Protein AF-A0A6I2G164-F1 (afdb_monomer)

pLDDT: mean 89.71, std 13.16, range [36.06, 98.62]

Sequence (196 aa):
MTATIAASGPLSPCTDKDPTKPDCTLQSTDSTELGFTVRHTGTGRNGTLTIEVTNPDGTAAQSITESKVEADAPRPKLLDTDADGRDELLIPLTVGPGGTEYAVYHATGTEFTRAGEFTTATITSTSDGYTVTAATVPGHTYTFWTYDSDKLIPLLTAEVTNTECAITKAPNLSRTGFTTLSAAQSHFCADPAITN

Mean predicted aligned error: 5.83 Å

Solvent-accessible surface area (backbone atoms only — not comparable to full-atom values): 10929 Å² total; per-residue (Å²): 138,84,82,78,76,77,80,76,70,88,64,50,70,66,60,86,84,52,92,83,59,69,57,20,28,52,67,48,88,32,91,70,43,36,35,32,45,39,42,71,44,72,54,60,74,55,7,34,40,37,35,42,31,21,41,75,88,66,46,82,67,48,80,47,77,45,76,62,19,23,59,83,27,62,67,62,49,75,44,49,39,37,62,80,64,45,48,22,44,38,37,38,25,40,73,53,89,52,23,38,30,27,43,35,21,38,56,57,83,94,42,72,37,80,21,44,72,55,65,23,61,46,80,46,44,37,98,88,33,30,25,36,34,29,46,65,74,90,61,53,36,36,37,36,29,39,69,61,86,58,31,61,41,68,30,34,29,34,42,40,57,101,86,49,66,46,68,80,44,53,90,32,43,73,78,72,7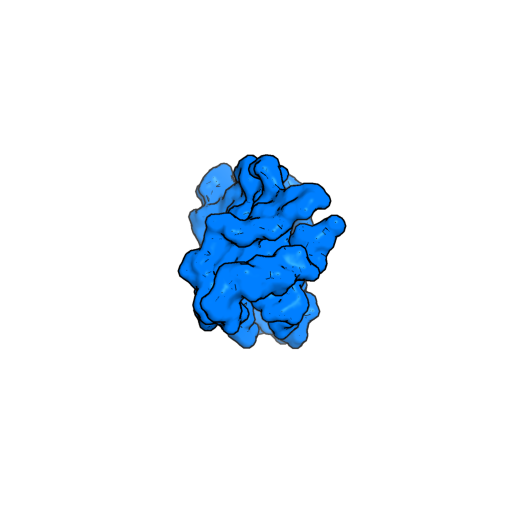4,39,94,44,71,67,60,39,38,63,49,64,61,66,34,72,83,75,51,130

Radius of gyration: 18.83 Å; Cα contacts (8 Å, |Δi|>4): 446; chains: 1; bounding box: 42×32×68 Å

Foldseek 3Di:
DDDDDPDDPAADAFDQPDQQRQWHKDFWPFPQRKIWTWHWDDAAQFIKIWIFIAGPVRHTDDIDIDGGAGSRFGQWDWDQQQPPRGTKIWHFRDQDQFATKTQIWDDDPSDTHRADIDGANDWDYFPNRWIWGATDDDWRKIWTWHGDPSHIGTQFIWTDDPVDIATPGGPNVVVVVDPDRVVVRVPVVVTPVRVD

Structure (mmCIF, N/CA/C/O backbone):
data_AF-A0A6I2G164-F1
#
_entry.id   AF-A0A6I2G164-F1
#
loop_
_atom_site.group_PDB
_atom_site.id
_atom_site.type_symbol
_atom_site.label_atom_id
_atom_site.label_alt_id
_atom_site.label_comp_id
_atom_site.label_asym_id
_atom_site.label_entity_id
_atom_site.label_seq_id
_atom_site.pdbx_PDB_ins_code
_atom_site.Cartn_x
_atom_site.Cartn_y
_atom_site.Cartn_z
_atom_site.occupancy
_atom_site.B_iso_or_equiv
_atom_site.auth_seq_id
_atom_site.auth_comp_id
_atom_site.auth_asym_id
_atom_site.auth_atom_id
_atom_site.pdbx_PDB_model_num
ATOM 1 N N . MET A 1 1 ? -19.691 0.601 44.415 1.00 40.41 1 MET A N 1
ATOM 2 C CA . MET A 1 1 ? -19.105 1.719 43.649 1.00 40.41 1 MET A CA 1
ATOM 3 C C . MET A 1 1 ? -19.110 1.300 42.195 1.00 40.41 1 MET A C 1
ATOM 5 O O . MET A 1 1 ? -18.326 0.442 41.822 1.00 40.41 1 MET A O 1
ATOM 9 N N . THR A 1 2 ? -20.067 1.799 41.422 1.00 36.06 2 THR A N 1
ATOM 10 C CA . THR A 1 2 ? -20.209 1.468 40.001 1.00 36.06 2 THR A CA 1
ATOM 11 C C . THR A 1 2 ? -19.503 2.575 39.233 1.00 36.06 2 THR A C 1
ATOM 13 O O . THR A 1 2 ? -19.933 3.724 39.296 1.00 36.06 2 THR A O 1
ATOM 16 N N . ALA A 1 3 ? -18.372 2.264 38.604 1.00 37.09 3 ALA A N 1
ATOM 17 C CA . ALA A 1 3 ? -17.699 3.210 37.729 1.00 37.09 3 ALA A CA 1
ATOM 18 C C . ALA A 1 3 ? -18.521 3.329 36.441 1.00 37.09 3 ALA A C 1
ATOM 20 O O . ALA A 1 3 ? -18.652 2.367 35.688 1.00 37.09 3 ALA A O 1
ATOM 21 N N . THR A 1 4 ? -19.109 4.500 36.217 1.00 38.81 4 THR A N 1
ATOM 22 C CA . THR A 1 4 ? -19.690 4.867 34.928 1.00 38.81 4 THR A CA 1
ATOM 23 C C . THR A 1 4 ? -18.541 4.994 33.934 1.00 38.81 4 THR A C 1
ATOM 25 O O . THR A 1 4 ? -17.736 5.918 34.037 1.00 38.81 4 THR A O 1
ATOM 28 N N . ILE A 1 5 ? -18.434 4.054 32.996 1.00 42.12 5 ILE A N 1
ATOM 29 C CA . ILE A 1 5 ? -17.555 4.207 31.837 1.00 42.12 5 ILE A CA 1
ATOM 30 C C . ILE A 1 5 ? -18.169 5.335 31.009 1.00 42.12 5 ILE A C 1
ATOM 32 O O . ILE A 1 5 ? -19.301 5.218 30.539 1.00 42.12 5 ILE A O 1
ATOM 36 N N . ALA A 1 6 ? -17.464 6.459 30.902 1.00 41.53 6 ALA A N 1
ATOM 37 C CA . ALA A 1 6 ? -17.857 7.522 29.994 1.00 41.53 6 ALA A CA 1
ATOM 38 C C . ALA A 1 6 ? -17.902 6.935 28.579 1.00 41.53 6 ALA A C 1
ATOM 40 O O . ALA A 1 6 ? -16.903 6.396 28.104 1.00 41.53 6 ALA A O 1
ATOM 41 N N . ALA A 1 7 ? -19.060 7.012 27.923 1.00 46.06 7 ALA A N 1
ATOM 42 C CA . ALA A 1 7 ? -19.150 6.742 26.498 1.00 46.06 7 ALA A CA 1
ATOM 43 C C . ALA A 1 7 ? -18.242 7.760 25.796 1.00 46.06 7 ALA A C 1
ATOM 45 O O . ALA A 1 7 ? -18.512 8.962 25.830 1.00 46.06 7 ALA A O 1
ATOM 46 N N . SER A 1 8 ? -17.125 7.293 25.238 1.00 55.09 8 SER A N 1
ATOM 47 C CA . SER A 1 8 ? -16.279 8.114 24.380 1.00 55.09 8 SER A CA 1
ATOM 48 C C . SER A 1 8 ? -17.144 8.621 23.231 1.00 55.09 8 SER A C 1
ATOM 50 O O . SER A 1 8 ? -17.820 7.822 22.580 1.00 55.09 8 SER A O 1
ATOM 52 N N . GLY A 1 9 ? -17.162 9.938 23.013 1.00 62.28 9 GLY A N 1
ATOM 53 C CA . GLY A 1 9 ? -17.843 10.533 21.864 1.00 62.28 9 GLY A CA 1
ATOM 54 C C . GLY A 1 9 ? -17.346 9.948 20.532 1.00 62.28 9 GLY A C 1
ATOM 55 O O . GLY A 1 9 ? -16.341 9.232 20.514 1.00 62.28 9 GLY A O 1
ATOM 56 N N . PRO A 1 10 ? -18.038 10.232 19.416 1.00 78.25 10 PRO A N 1
ATOM 57 C CA . PRO A 1 10 ? -17.636 9.719 18.111 1.00 78.25 10 PRO A CA 1
ATOM 58 C C . PRO A 1 10 ? -16.200 10.152 17.785 1.00 78.25 10 PRO A C 1
ATOM 60 O O . PRO A 1 10 ? -15.841 11.317 17.966 1.00 78.25 10 PRO A O 1
ATOM 63 N N . LEU A 1 11 ? -15.381 9.202 17.329 1.00 85.56 11 LEU A N 1
ATOM 64 C CA . LEU A 1 11 ? -14.008 9.462 16.901 1.00 85.56 11 LEU A CA 1
ATOM 65 C C . LEU A 1 11 ? -14.002 10.308 15.623 1.00 85.56 11 LEU A C 1
ATOM 67 O O . LEU A 1 11 ? -14.856 10.135 14.752 1.00 85.56 11 LEU A O 1
ATOM 71 N N . SER A 1 12 ? -13.023 11.200 15.488 1.00 89.38 12 SER A N 1
ATOM 72 C CA . SER A 1 12 ? -12.830 11.975 14.261 1.00 89.38 12 SER A CA 1
ATOM 73 C C . SER A 1 12 ? -12.248 11.110 13.134 1.00 89.38 12 SER A C 1
ATOM 75 O O . SER A 1 12 ? -11.593 10.101 13.409 1.00 89.38 12 SER A O 1
ATOM 77 N N . PRO A 1 13 ? -12.425 11.506 11.861 1.00 90.75 13 PRO A N 1
ATOM 78 C CA . PRO A 1 13 ? -11.726 10.865 10.755 1.00 90.75 13 PRO A CA 1
ATOM 79 C C . PRO A 1 13 ? -10.208 10.942 10.935 1.00 90.75 13 PRO A C 1
ATOM 81 O O . PRO A 1 13 ? -9.679 11.943 11.436 1.00 90.75 13 PRO A O 1
ATOM 84 N N . CYS A 1 14 ? -9.492 9.905 10.509 1.00 89.31 14 CYS A N 1
ATOM 85 C CA . CYS A 1 14 ? -8.038 9.938 10.488 1.00 89.31 14 CYS A CA 1
ATOM 86 C C . CYS A 1 14 ? -7.576 11.009 9.495 1.00 89.31 14 CYS A C 1
ATOM 88 O O . CYS A 1 14 ? -7.926 10.990 8.317 1.00 89.31 14 CYS A O 1
ATOM 90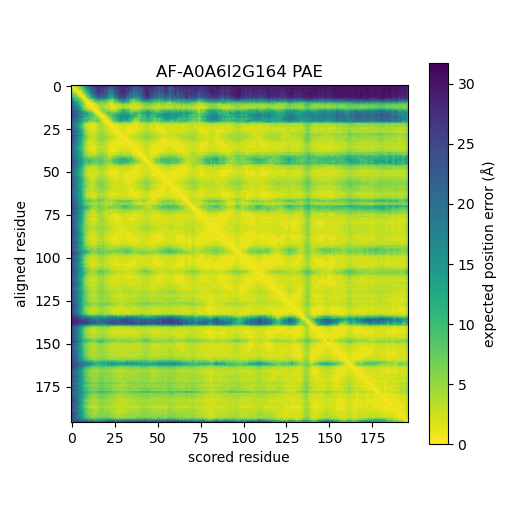 N N . THR A 1 15 ? -6.793 11.968 9.986 1.00 80.12 15 THR A N 1
ATOM 91 C CA . THR A 1 15 ? -6.169 13.000 9.157 1.00 80.12 15 THR A CA 1
ATOM 92 C C . THR A 1 15 ? -4.693 13.112 9.513 1.00 80.12 15 THR A C 1
ATOM 94 O O . THR A 1 15 ? -4.315 12.979 10.681 1.00 80.12 15 THR A O 1
ATOM 97 N N . ASP A 1 16 ? -3.858 13.400 8.516 1.00 71.00 16 ASP A N 1
ATOM 98 C CA . ASP A 1 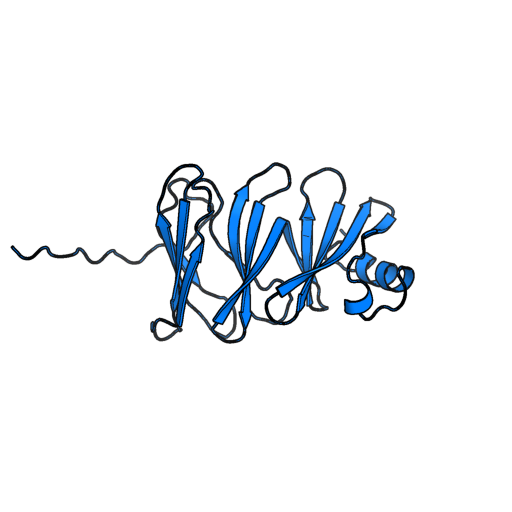16 ? -2.400 13.518 8.684 1.00 71.00 16 ASP A CA 1
ATOM 99 C C . ASP A 1 16 ? -1.967 14.770 9.465 1.00 71.00 16 ASP A C 1
ATOM 101 O O . ASP A 1 16 ? -0.793 14.949 9.775 1.00 71.00 16 ASP A O 1
ATOM 105 N N . LYS A 1 17 ? -2.908 15.668 9.777 1.00 62.31 17 LYS A N 1
ATOM 106 C CA . LYS A 1 17 ? -2.623 16.989 10.352 1.00 62.31 17 LYS A CA 1
ATOM 107 C C . LYS A 1 17 ? -2.552 17.009 11.878 1.00 62.31 17 LYS A C 1
ATOM 109 O O . LYS A 1 17 ? -2.193 18.046 12.429 1.00 62.31 17 LYS A O 1
ATOM 114 N N . ASP A 1 18 ? -2.900 15.915 12.556 1.00 65.25 18 ASP A N 1
ATOM 115 C CA . ASP A 1 18 ? -2.905 15.873 14.020 1.00 65.25 18 ASP A CA 1
ATOM 116 C C . ASP A 1 18 ? -1.623 15.225 14.579 1.00 65.25 18 ASP A C 1
ATOM 118 O O . ASP A 1 18 ? -1.476 13.999 14.512 1.00 65.25 18 ASP A O 1
ATOM 122 N N . PRO A 1 19 ? -0.704 16.012 15.175 1.00 63.78 19 PRO A N 1
ATOM 123 C CA . PRO A 1 19 ? 0.546 15.492 15.721 1.00 63.78 19 PRO A CA 1
ATOM 124 C C . PRO A 1 19 ? 0.343 14.641 16.982 1.00 63.78 19 PRO A C 1
ATOM 126 O O . PRO A 1 19 ? 1.239 13.884 17.346 1.00 63.78 19 PRO A O 1
ATOM 129 N N . THR A 1 20 ? -0.806 14.752 17.660 1.00 67.56 20 THR A N 1
ATOM 130 C CA . THR A 1 20 ? -1.106 13.992 18.888 1.00 67.56 20 THR A CA 1
ATOM 131 C C . THR A 1 20 ? -1.629 12.590 18.605 1.00 67.56 20 THR A C 1
ATOM 133 O O . THR A 1 20 ? -1.672 11.750 19.500 1.00 67.56 20 THR A O 1
ATOM 136 N N . LYS A 1 21 ? -1.988 12.339 17.344 1.00 73.25 21 LYS A N 1
ATOM 137 C CA . LYS A 1 21 ? -2.472 11.066 16.824 1.00 73.25 21 LYS A CA 1
ATOM 138 C C . LYS A 1 21 ? -3.559 10.398 17.677 1.00 73.25 21 LYS A C 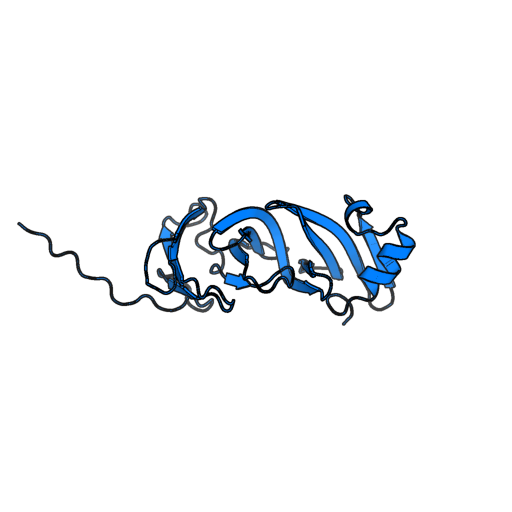1
ATOM 140 O O . LYS A 1 21 ? -3.415 9.227 18.027 1.00 73.25 21 LYS A O 1
ATOM 145 N N . PRO A 1 22 ? -4.678 11.089 17.966 1.00 82.19 22 PRO A N 1
ATOM 146 C CA . PRO A 1 22 ? -5.792 10.484 18.687 1.00 82.19 22 PRO A CA 1
ATOM 147 C C . PRO A 1 22 ? -6.342 9.265 17.946 1.00 82.19 22 PRO A C 1
ATOM 149 O O . PRO A 1 22 ? -6.173 9.137 16.732 1.00 82.19 22 PRO A O 1
ATOM 152 N N . ASP A 1 23 ? -7.051 8.396 18.649 1.00 91.19 23 ASP A N 1
ATOM 153 C CA . ASP A 1 23 ? -7.873 7.379 17.998 1.00 91.19 23 ASP A CA 1
ATOM 154 C C . ASP A 1 23 ? -8.791 8.031 16.954 1.00 91.19 23 ASP A C 1
ATOM 156 O O . ASP A 1 23 ? -9.274 9.153 17.133 1.00 91.19 23 ASP A O 1
ATOM 160 N N . CYS A 1 24 ? -8.974 7.356 15.827 1.00 93.62 24 CYS A N 1
ATOM 161 C CA . CYS A 1 24 ? -9.645 7.930 14.669 1.00 93.62 24 CYS A CA 1
ATOM 162 C C . CYS A 1 24 ? -10.384 6.862 13.867 1.00 93.62 24 CYS A C 1
ATOM 164 O O . CYS A 1 24 ? -10.277 5.670 14.157 1.00 93.62 24 CYS A O 1
ATOM 166 N N . THR A 1 25 ? -11.159 7.289 12.876 1.00 95.94 25 THR A N 1
ATOM 167 C CA . THR A 1 25 ? -11.895 6.388 11.984 1.00 95.94 25 THR A CA 1
ATOM 168 C C . THR A 1 25 ? -11.483 6.546 10.526 1.00 95.94 25 THR A C 1
ATOM 170 O O . THR A 1 25 ? -11.132 7.640 10.080 1.00 95.94 25 THR A O 1
ATOM 173 N N . LEU A 1 26 ? -11.537 5.444 9.783 1.00 96.75 26 LEU A N 1
ATOM 174 C CA . LEU A 1 26 ? -11.512 5.425 8.321 1.00 96.75 26 LEU A CA 1
ATOM 175 C C . LEU A 1 26 ? -12.812 4.798 7.824 1.00 96.75 26 LEU A C 1
ATOM 177 O O . LEU A 1 26 ? -13.446 4.014 8.532 1.00 96.75 26 LEU A O 1
ATOM 181 N N . GLN A 1 27 ? -13.183 5.142 6.601 1.00 97.00 27 GLN A N 1
ATOM 182 C CA . GLN A 1 27 ? -14.335 4.594 5.906 1.00 97.00 27 GLN A CA 1
ATOM 183 C C . GLN A 1 27 ? -13.859 4.198 4.515 1.00 97.00 27 GLN A C 1
ATOM 185 O O . GLN A 1 27 ? -13.266 5.034 3.830 1.00 97.00 27 GLN A O 1
ATOM 190 N N . SER A 1 28 ? -14.081 2.944 4.125 1.00 96.88 28 SER A N 1
ATOM 191 C CA . SER A 1 28 ? -13.779 2.517 2.763 1.00 96.88 28 SER A CA 1
ATOM 192 C C . SER A 1 28 ? -14.690 3.238 1.777 1.00 96.88 28 SER A C 1
ATOM 194 O O . SER A 1 28 ? -15.857 3.518 2.069 1.00 96.88 28 SER A O 1
ATOM 196 N N . THR A 1 29 ? -14.109 3.564 0.629 1.00 94.81 29 THR A N 1
ATOM 197 C CA . THR A 1 29 ? -14.783 4.169 -0.518 1.00 94.81 29 THR A CA 1
ATOM 198 C C . THR A 1 29 ? -15.250 3.132 -1.536 1.00 94.81 29 THR A C 1
ATOM 200 O O . THR A 1 29 ? -15.939 3.491 -2.493 1.00 94.81 29 THR A O 1
ATOM 203 N N . ASP A 1 30 ? -14.907 1.861 -1.318 1.00 95.88 30 ASP A N 1
ATOM 204 C CA . ASP A 1 30 ? -15.349 0.746 -2.138 1.00 95.88 30 ASP A CA 1
ATOM 205 C C . ASP A 1 30 ? -16.807 0.334 -1.848 1.00 95.88 30 ASP A C 1
ATOM 207 O O . ASP A 1 30 ? -17.483 0.842 -0.949 1.00 95.88 30 ASP A O 1
ATOM 211 N N . SER A 1 31 ? -17.304 -0.624 -2.632 1.00 95.06 31 SER A N 1
ATOM 212 C CA . SER A 1 31 ? -18.689 -1.113 -2.542 1.00 95.06 31 SER A CA 1
ATOM 213 C C . SER A 1 31 ? -19.050 -1.848 -1.242 1.00 95.06 31 SER A C 1
ATOM 215 O O . SER A 1 31 ? -20.229 -2.120 -1.012 1.00 95.06 31 SER A O 1
ATOM 217 N N . THR A 1 32 ? -18.071 -2.201 -0.406 1.00 96.19 32 THR A N 1
ATOM 218 C CA . THR A 1 32 ? -18.301 -2.871 0.879 1.00 96.19 32 THR A CA 1
ATOM 219 C C . THR A 1 32 ? -18.627 -1.897 2.002 1.00 96.19 32 THR A C 1
ATOM 221 O O . THR A 1 32 ? -19.194 -2.322 3.008 1.00 96.19 32 THR A O 1
ATOM 224 N N . GLU A 1 33 ? -18.291 -0.612 1.835 1.00 96.44 33 GLU A N 1
ATOM 225 C CA . GLU A 1 33 ? -18.544 0.453 2.810 1.00 96.44 33 GLU A CA 1
ATOM 226 C C . GLU A 1 33 ? -18.077 0.082 4.235 1.00 96.44 33 GLU A C 1
ATOM 228 O O . GLU A 1 33 ? -18.685 0.469 5.238 1.00 96.44 33 GLU A O 1
ATOM 233 N N . LEU A 1 34 ? -16.979 -0.671 4.355 1.00 98.00 34 LEU A N 1
ATOM 234 C CA . LEU A 1 34 ? -16.444 -1.069 5.656 1.00 98.00 34 LEU A CA 1
ATOM 235 C C . LEU A 1 34 ? -15.936 0.143 6.449 1.00 98.00 34 LEU A C 1
ATOM 237 O O . LEU A 1 34 ? -15.252 1.026 5.924 1.00 98.00 34 LEU A O 1
ATOM 241 N N . GLY A 1 35 ? -16.256 0.156 7.740 1.00 98.06 35 GLY A N 1
ATOM 242 C CA . GLY A 1 35 ? -15.750 1.129 8.705 1.00 98.06 35 GLY A CA 1
ATOM 243 C C . GLY A 1 35 ? -14.534 0.591 9.455 1.00 98.06 35 GLY A C 1
ATOM 244 O O . GLY A 1 35 ? -14.438 -0.605 9.720 1.00 98.06 35 GLY A O 1
ATOM 245 N N . PHE A 1 36 ? -13.611 1.472 9.833 1.00 98.31 36 PHE A N 1
ATOM 246 C CA . PHE A 1 36 ? -12.391 1.106 10.552 1.00 98.31 36 PHE A CA 1
ATOM 247 C C . PHE A 1 36 ? -12.209 2.025 11.750 1.00 98.31 36 PHE A C 1
ATOM 249 O O . PHE A 1 36 ? -12.095 3.240 11.602 1.00 98.31 36 PHE A O 1
ATOM 256 N N . THR A 1 37 ? -12.140 1.453 12.947 1.00 97.62 37 THR A N 1
ATOM 257 C CA . THR A 1 37 ? -11.789 2.174 14.173 1.00 97.62 37 THR A CA 1
ATOM 258 C C . THR A 1 37 ? -10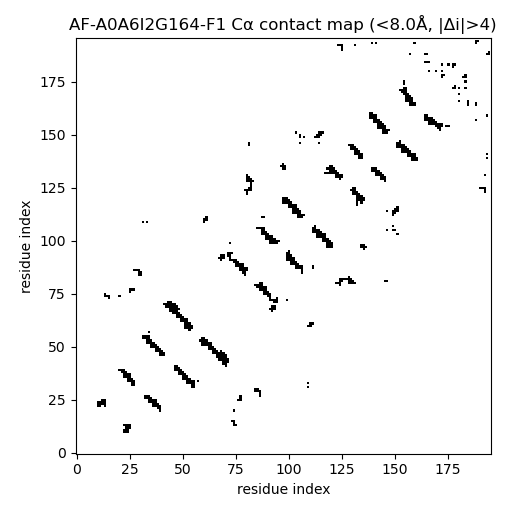.328 1.929 14.501 1.00 97.62 37 THR A C 1
ATOM 260 O O . THR A 1 37 ? -9.955 0.818 14.870 1.00 97.62 37 THR A O 1
ATOM 263 N N . VAL A 1 38 ? -9.512 2.974 14.399 1.00 95.94 38 VAL A N 1
ATOM 264 C CA . VAL A 1 38 ? -8.066 2.925 14.608 1.00 95.94 38 VAL A CA 1
ATOM 265 C C . VAL A 1 38 ? -7.734 3.380 16.024 1.00 95.94 38 VAL A C 1
ATOM 267 O O . VAL A 1 38 ? -8.025 4.517 16.403 1.00 95.94 38 VAL A O 1
ATOM 270 N N . ARG A 1 39 ? -7.075 2.508 16.787 1.00 93.62 39 ARG A N 1
ATOM 271 C CA . ARG A 1 39 ? -6.599 2.787 18.143 1.00 93.62 39 ARG A CA 1
ATOM 272 C C . ARG A 1 39 ? -5.089 2.698 18.237 1.00 93.62 39 ARG A C 1
ATOM 274 O O . ARG A 1 39 ? -4.494 1.743 17.740 1.00 93.62 39 ARG A O 1
ATOM 281 N N . HIS A 1 40 ? -4.485 3.675 18.903 1.00 89.50 40 HIS A N 1
ATOM 282 C CA . HIS A 1 40 ? -3.033 3.758 19.051 1.00 89.50 40 HIS A CA 1
ATOM 283 C C . HIS A 1 40 ? -2.637 3.549 20.509 1.00 89.50 40 HIS A C 1
ATOM 285 O O . HIS A 1 40 ? -3.231 4.107 21.429 1.00 89.50 40 HIS A O 1
ATOM 291 N N . THR A 1 41 ? -1.595 2.758 20.729 1.00 88.12 41 THR A N 1
ATOM 292 C CA . THR A 1 41 ? -0.990 2.557 22.047 1.00 88.12 41 THR A CA 1
ATOM 293 C C . THR A 1 41 ? 0.532 2.555 21.936 1.00 88.12 41 THR A C 1
ATOM 295 O O . THR A 1 41 ? 1.086 2.420 20.846 1.00 88.12 41 THR A O 1
ATOM 298 N N . GLY A 1 42 ? 1.224 2.703 23.067 1.00 85.06 42 GLY A N 1
ATOM 299 C CA . GLY A 1 42 ? 2.688 2.754 23.111 1.00 85.06 42 GLY A CA 1
ATOM 300 C C . GLY A 1 42 ? 3.262 4.151 22.855 1.00 85.06 42 GLY A C 1
ATOM 301 O O . GLY A 1 42 ? 2.533 5.136 22.753 1.00 85.06 42 GLY A O 1
ATOM 302 N N . THR A 1 43 ? 4.593 4.254 22.837 1.00 80.94 43 THR A N 1
ATOM 303 C CA . THR A 1 43 ? 5.322 5.526 22.690 1.00 80.94 43 THR A CA 1
ATOM 304 C C . THR A 1 43 ? 6.636 5.339 21.931 1.00 80.94 43 THR A C 1
ATOM 306 O O . THR A 1 43 ? 7.224 4.253 21.917 1.00 80.94 43 THR A O 1
ATOM 309 N N . GLY A 1 44 ? 7.126 6.418 21.310 1.00 80.12 44 GLY A N 1
ATOM 310 C CA . GLY A 1 44 ? 8.381 6.401 20.554 1.00 80.12 44 GLY A CA 1
ATOM 311 C C . GLY A 1 44 ? 8.353 5.344 19.450 1.00 80.12 44 GLY A C 1
ATOM 312 O O . GLY A 1 44 ? 7.389 5.263 18.708 1.00 80.12 44 GLY A O 1
ATOM 313 N N . ARG A 1 45 ? 9.373 4.489 19.367 1.00 80.88 45 ARG A N 1
ATOM 314 C CA . ARG A 1 45 ? 9.452 3.432 18.339 1.00 80.88 45 ARG A CA 1
ATOM 315 C C . ARG A 1 45 ? 8.703 2.138 18.680 1.00 80.88 45 ARG A C 1
ATOM 317 O O . ARG A 1 45 ? 8.771 1.179 17.926 1.00 80.88 45 ARG A O 1
ATOM 324 N N . ASN A 1 46 ? 8.027 2.091 19.828 1.00 83.56 46 ASN A N 1
ATOM 325 C CA . ASN A 1 46 ? 7.354 0.894 20.336 1.00 83.56 46 ASN A CA 1
ATOM 326 C C . ASN A 1 46 ? 5.839 1.122 20.405 1.00 83.56 46 ASN A C 1
ATOM 328 O O . ASN A 1 46 ? 5.236 0.995 21.473 1.00 83.56 46 ASN A O 1
ATOM 332 N N . GLY A 1 47 ? 5.239 1.544 19.293 1.00 88.44 47 GLY A N 1
ATOM 333 C CA . GLY A 1 47 ? 3.795 1.700 19.183 1.00 88.44 47 GLY A CA 1
ATOM 334 C C . GLY A 1 47 ? 3.110 0.414 18.727 1.00 88.44 47 GLY A C 1
ATOM 335 O O . GLY A 1 47 ? 3.696 -0.464 18.091 1.00 88.44 47 GLY A O 1
ATOM 336 N N . THR A 1 48 ? 1.839 0.293 19.085 1.00 91.25 48 THR A N 1
ATOM 337 C CA . THR A 1 48 ? 0.938 -0.743 18.586 1.00 91.25 48 THR A CA 1
ATOM 338 C C . THR A 1 48 ? -0.332 -0.081 18.098 1.00 91.25 48 THR A C 1
ATOM 340 O O . THR A 1 48 ? -0.904 0.775 18.780 1.00 91.25 48 THR A O 1
ATOM 343 N N . LEU A 1 49 ? -0.758 -0.495 16.916 1.00 93.69 49 LEU A N 1
ATOM 344 C CA . LEU A 1 49 ? -1.951 -0.010 16.264 1.00 93.69 49 LEU A CA 1
ATOM 345 C C . LEU A 1 49 ? -2.950 -1.165 16.168 1.00 93.69 49 LEU A C 1
ATOM 347 O O . LEU A 1 49 ? -2.631 -2.224 15.628 1.00 93.69 49 LEU A O 1
ATOM 351 N N . THR A 1 50 ? -4.147 -0.957 16.710 1.00 96.50 50 THR A N 1
ATOM 352 C CA . THR A 1 50 ? -5.261 -1.908 16.622 1.00 96.50 50 THR A CA 1
ATOM 353 C C . THR A 1 50 ? -6.361 -1.299 15.770 1.00 96.50 50 THR A C 1
ATOM 355 O O . THR A 1 50 ? -6.773 -0.165 16.015 1.00 96.50 50 THR A O 1
ATOM 358 N N . ILE A 1 51 ? -6.841 -2.045 14.780 1.00 97.94 51 ILE A N 1
ATOM 359 C CA . ILE A 1 51 ? -7.927 -1.635 13.894 1.00 97.94 51 ILE A CA 1
ATOM 360 C C . ILE A 1 51 ? -9.075 -2.618 14.047 1.00 97.94 51 ILE A C 1
ATOM 362 O O . ILE A 1 51 ? -8.920 -3.803 13.764 1.00 97.94 51 ILE A O 1
ATOM 366 N N . GLU A 1 52 ? -10.225 -2.109 14.467 1.00 98.31 52 GLU A N 1
ATOM 367 C CA . GLU A 1 52 ? -11.485 -2.847 14.409 1.00 98.31 52 GLU A CA 1
ATOM 368 C C . GLU A 1 52 ? -12.187 -2.507 13.095 1.00 98.31 52 GLU A C 1
ATOM 370 O O . GLU A 1 52 ? -12.505 -1.341 12.853 1.00 98.31 52 GLU A O 1
ATOM 375 N N . VAL A 1 53 ? -12.418 -3.516 12.264 1.00 98.31 53 VAL A N 1
ATOM 376 C CA . VAL A 1 53 ? -13.174 -3.431 11.013 1.00 98.31 53 VAL A CA 1
ATOM 377 C C . VAL A 1 53 ? -14.631 -3.761 11.307 1.00 98.31 53 VAL A C 1
ATOM 379 O O . VAL A 1 53 ? -14.927 -4.757 11.972 1.00 98.31 53 VAL A O 1
ATOM 382 N N . THR A 1 54 ? -15.549 -2.947 10.802 1.00 98.19 54 THR A N 1
ATOM 383 C CA . THR A 1 54 ? -16.993 -3.107 10.983 1.00 98.19 54 THR A CA 1
ATOM 384 C C . THR A 1 54 ? -17.722 -3.105 9.649 1.00 98.19 54 THR A C 1
ATOM 386 O O . THR A 1 54 ? -17.420 -2.292 8.777 1.00 98.19 54 THR A O 1
ATOM 389 N N . ASN A 1 55 ? -18.732 -3.962 9.528 1.00 96.94 55 ASN A N 1
ATOM 390 C CA . ASN A 1 55 ? -19.703 -3.921 8.440 1.00 96.94 55 ASN A CA 1
ATOM 391 C C . ASN A 1 55 ? -20.517 -2.610 8.469 1.00 96.94 55 ASN A C 1
ATOM 393 O O . ASN A 1 55 ? -20.599 -1.970 9.524 1.00 96.94 55 ASN A O 1
ATOM 397 N N . PRO A 1 56 ? -21.189 -2.234 7.363 1.00 95.25 56 PRO A N 1
ATOM 398 C CA . PRO A 1 56 ? -22.037 -1.035 7.312 1.00 95.25 56 PRO A CA 1
ATOM 399 C C . PRO A 1 56 ? -23.174 -1.022 8.346 1.00 95.25 56 PRO A C 1
ATOM 401 O O . PRO A 1 56 ? -23.645 0.037 8.755 1.00 95.25 56 PRO A O 1
ATOM 404 N N . ASP A 1 57 ? -23.608 -2.199 8.807 1.00 94.56 57 ASP A N 1
ATOM 405 C CA . ASP A 1 57 ? -24.606 -2.350 9.874 1.00 94.56 57 ASP A CA 1
ATOM 406 C C . ASP A 1 57 ? -24.034 -2.149 11.295 1.00 94.56 57 ASP A C 1
ATOM 408 O O . ASP A 1 57 ? -24.766 -2.237 12.284 1.00 94.56 57 ASP A O 1
ATOM 412 N N . GLY A 1 58 ? -22.732 -1.869 11.407 1.00 93.44 58 GLY A N 1
ATOM 413 C CA . GLY A 1 58 ? -22.003 -1.657 12.654 1.00 93.44 58 GLY A CA 1
ATOM 414 C C . GLY A 1 58 ? -21.530 -2.939 13.343 1.00 93.44 58 GLY A C 1
ATOM 415 O O . GLY A 1 58 ? -20.931 -2.860 14.418 1.00 93.44 58 GLY A O 1
ATOM 416 N N . THR A 1 59 ? -21.778 -4.119 12.771 1.00 95.94 59 THR A N 1
ATOM 417 C CA . THR A 1 59 ? -21.271 -5.379 13.328 1.00 95.94 59 THR A CA 1
ATOM 418 C C . THR A 1 59 ? -19.769 -5.516 13.096 1.00 95.94 59 THR A C 1
ATOM 420 O O . THR A 1 59 ? -19.245 -5.111 12.062 1.00 95.94 59 THR A O 1
ATOM 423 N N . ALA A 1 60 ? -19.054 -6.083 14.069 1.00 95.81 60 ALA A N 1
ATOM 424 C CA . ALA A 1 60 ? -17.624 -6.334 13.932 1.00 95.81 60 ALA A CA 1
ATOM 425 C C . ALA A 1 60 ? -17.366 -7.400 12.854 1.00 95.81 60 ALA A C 1
ATOM 427 O O . ALA A 1 60 ? -17.953 -8.481 12.901 1.00 95.81 60 ALA A O 1
ATOM 428 N N . ALA A 1 61 ? -16.474 -7.088 11.918 1.00 96.25 61 ALA A N 1
ATOM 429 C CA . ALA A 1 61 ? -16.026 -7.983 10.858 1.00 96.25 61 ALA A CA 1
ATOM 430 C C . ALA A 1 61 ? -14.661 -8.602 11.193 1.00 96.25 61 ALA A C 1
ATOM 432 O O . ALA A 1 61 ? -14.482 -9.811 11.074 1.00 96.25 61 ALA A O 1
ATOM 433 N N . GLN A 1 62 ? -13.705 -7.789 11.655 1.00 98.31 62 GLN A N 1
ATOM 434 C CA . GLN A 1 62 ? -12.330 -8.229 11.897 1.00 98.31 62 GLN A CA 1
ATOM 435 C C . GLN A 1 62 ? -11.622 -7.326 12.915 1.00 98.31 62 GLN A C 1
ATOM 437 O O . GLN A 1 62 ? -11.906 -6.137 12.987 1.00 98.31 62 GLN A O 1
ATOM 442 N N . SER A 1 63 ? -10.657 -7.872 13.659 1.00 97.94 63 SER A N 1
ATOM 443 C CA . SER A 1 63 ? -9.708 -7.092 14.465 1.00 97.94 63 SER A CA 1
ATOM 444 C C . SER A 1 63 ? -8.286 -7.352 13.967 1.00 97.94 63 SER A C 1
ATOM 446 O O . SER A 1 63 ? -7.873 -8.504 13.815 1.00 97.94 63 SER A O 1
ATOM 448 N N . ILE A 1 64 ? -7.544 -6.283 13.685 1.00 98.50 64 ILE A N 1
ATOM 449 C CA . ILE A 1 64 ? -6.176 -6.306 13.156 1.00 98.50 64 ILE A CA 1
ATOM 450 C C . ILE A 1 64 ? -5.266 -5.625 14.170 1.00 98.50 64 ILE A C 1
ATOM 452 O O . ILE A 1 64 ? -5.596 -4.566 14.694 1.00 98.50 64 ILE A O 1
ATOM 456 N N . THR A 1 65 ? -4.105 -6.213 14.454 1.00 97.44 65 THR A N 1
ATOM 457 C CA . THR A 1 65 ? -3.098 -5.608 15.335 1.00 97.44 65 THR A CA 1
ATOM 458 C C . THR A 1 65 ? -1.732 -5.620 14.665 1.00 97.44 65 THR A C 1
ATOM 460 O O . THR A 1 65 ? -1.251 -6.677 14.265 1.00 97.44 65 THR A O 1
ATOM 463 N N . GLU A 1 66 ? -1.092 -4.454 14.597 1.00 96.31 66 GLU A N 1
ATOM 464 C CA . GLU A 1 66 ? 0.277 -4.278 14.111 1.00 96.31 66 GLU A CA 1
ATOM 465 C C . GLU A 1 66 ? 1.139 -3.676 15.229 1.00 96.31 66 GLU A C 1
ATOM 467 O O . GLU A 1 66 ? 0.851 -2.598 15.752 1.00 96.31 66 GLU A O 1
ATOM 472 N N . SER A 1 67 ? 2.185 -4.396 15.638 1.00 90.50 67 SER A N 1
ATOM 473 C CA . SER A 1 67 ? 2.946 -4.113 16.867 1.00 90.50 67 SER A CA 1
ATOM 474 C C . SER A 1 67 ? 4.314 -3.469 16.616 1.00 90.50 67 SER A C 1
ATOM 476 O O . SER A 1 67 ? 5.176 -3.484 17.493 1.00 90.50 67 SER A O 1
ATOM 478 N N . LYS A 1 68 ? 4.547 -2.967 15.399 1.00 87.19 68 LYS A N 1
ATOM 479 C CA . LYS A 1 68 ? 5.800 -2.324 14.966 1.00 87.19 68 LYS A CA 1
ATOM 480 C C . LYS A 1 68 ? 5.543 -0.968 14.314 1.00 87.19 68 LYS A C 1
ATOM 482 O O . LYS A 1 68 ? 6.168 -0.618 13.320 1.00 87.19 68 LYS A O 1
ATOM 487 N N . VAL A 1 69 ? 4.588 -0.231 14.865 1.00 90.38 69 VAL A N 1
ATOM 488 C CA . VAL A 1 69 ? 4.231 1.099 14.376 1.00 90.38 69 VAL A CA 1
ATOM 489 C C . VAL A 1 69 ? 4.974 2.119 15.220 1.00 90.38 69 VAL A C 1
ATOM 491 O O . VAL A 1 69 ? 4.778 2.185 16.432 1.00 90.38 69 VAL A O 1
ATOM 494 N N . GLU A 1 70 ? 5.849 2.914 14.615 1.00 88.00 70 GLU A N 1
ATOM 495 C CA . GLU A 1 70 ? 6.446 4.039 15.321 1.00 88.00 70 GLU A CA 1
ATOM 496 C C . GLU A 1 70 ? 5.358 5.066 15.653 1.00 88.00 70 GLU A C 1
ATOM 498 O O . GLU A 1 70 ? 4.485 5.384 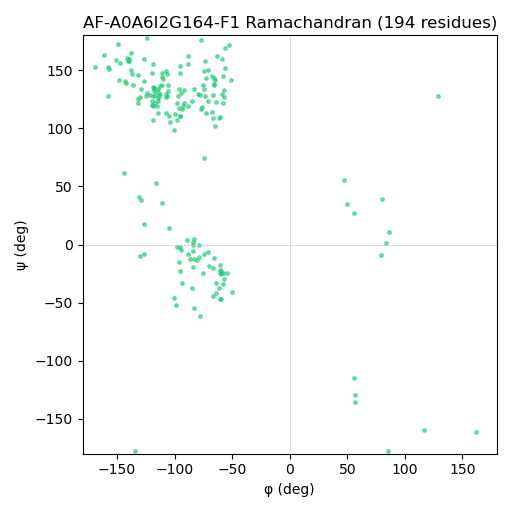14.845 1.00 88.00 70 GLU A O 1
ATOM 503 N N . ALA A 1 71 ? 5.399 5.614 16.863 1.00 75.31 71 ALA A N 1
ATOM 504 C CA . ALA A 1 71 ? 4.426 6.589 17.335 1.00 75.31 71 ALA A CA 1
ATOM 505 C C . ALA A 1 71 ? 4.418 7.859 16.471 1.00 75.31 71 ALA A C 1
ATOM 507 O O . ALA A 1 71 ? 3.419 8.574 16.451 1.00 75.31 71 ALA A O 1
ATOM 508 N N . ASP A 1 72 ? 5.492 8.151 15.732 1.00 76.25 72 ASP A N 1
ATOM 509 C CA . ASP A 1 72 ? 5.609 9.240 14.763 1.00 76.25 72 ASP A CA 1
ATOM 510 C C . ASP A 1 72 ? 5.314 8.833 13.298 1.00 76.25 72 ASP A C 1
ATOM 512 O O . ASP A 1 72 ? 5.102 9.732 12.483 1.00 76.25 72 ASP A O 1
ATOM 516 N N . ALA A 1 73 ? 5.025 7.560 12.994 1.00 83.06 73 ALA A N 1
ATOM 517 C CA . ALA A 1 73 ? 4.565 7.115 11.668 1.00 83.06 73 ALA A CA 1
ATOM 518 C C . ALA A 1 73 ? 3.179 7.688 11.263 1.00 83.06 73 ALA A C 1
ATOM 520 O O . ALA A 1 73 ? 2.306 7.808 12.125 1.00 83.06 73 ALA A O 1
ATOM 521 N N . PRO A 1 74 ? 2.933 8.065 9.992 1.00 87.62 74 PRO A N 1
ATOM 522 C CA . PRO A 1 74 ? 1.657 8.618 9.526 1.00 87.62 74 PRO A CA 1
ATOM 523 C C . PRO A 1 74 ? 0.432 7.764 9.879 1.00 87.62 74 PRO A C 1
ATOM 525 O O . PRO A 1 74 ? 0.540 6.637 10.362 1.00 87.62 74 PRO A O 1
ATOM 528 N N . ARG A 1 75 ? -0.768 8.292 9.631 1.00 90.00 75 ARG A N 1
ATOM 529 C CA . ARG A 1 75 ? -1.992 7.521 9.876 1.00 90.00 75 ARG A CA 1
ATOM 530 C C . ARG A 1 75 ? -2.149 6.395 8.847 1.00 90.00 75 ARG A C 1
ATOM 532 O O . ARG A 1 75 ? -1.726 6.570 7.701 1.00 90.00 75 ARG A O 1
ATOM 539 N N . PRO A 1 76 ? -2.794 5.272 9.218 1.00 94.81 76 PRO A N 1
ATOM 540 C CA . PRO A 1 76 ? -3.257 4.309 8.233 1.00 94.81 76 PRO A CA 1
ATOM 541 C C . PRO A 1 76 ? -4.178 4.964 7.209 1.00 94.81 76 PRO A C 1
ATOM 543 O O . PRO A 1 76 ? -4.866 5.942 7.514 1.00 94.81 76 PRO A O 1
ATOM 546 N N . LYS A 1 77 ? -4.198 4.401 6.006 1.00 95.75 77 LYS A N 1
ATOM 547 C CA . LYS A 1 77 ? -5.053 4.854 4.910 1.00 95.75 77 LYS A CA 1
ATOM 548 C C . LYS A 1 77 ? -5.623 3.668 4.145 1.00 95.75 77 LYS A C 1
ATOM 550 O O . LYS A 1 77 ? -5.054 2.578 4.181 1.00 95.75 77 LYS A O 1
ATOM 555 N N . LEU A 1 78 ? -6.731 3.934 3.470 1.00 97.56 78 LEU A N 1
ATOM 556 C CA . LEU A 1 78 ? -7.400 3.025 2.552 1.00 97.56 78 LEU A CA 1
ATOM 557 C C . LEU A 1 78 ? -7.124 3.501 1.129 1.00 97.56 78 LEU A C 1
ATOM 559 O O . LEU A 1 78 ? -7.185 4.709 0.874 1.00 97.56 78 LEU A O 1
ATOM 563 N N . LEU A 1 79 ? -6.729 2.584 0.255 1.00 97.00 79 LEU A N 1
ATOM 564 C CA . LEU A 1 79 ? -6.424 2.882 -1.139 1.00 97.00 79 LEU A CA 1
ATOM 565 C C . LEU A 1 79 ? -6.549 1.611 -1.971 1.00 97.00 79 LEU A C 1
ATOM 567 O O . LEU A 1 79 ? -5.874 0.642 -1.654 1.00 97.00 79 LEU A O 1
ATOM 571 N N . ASP A 1 80 ? -7.315 1.661 -3.054 1.00 97.25 80 ASP A N 1
ATOM 572 C CA . ASP A 1 80 ? -7.264 0.664 -4.127 1.00 97.25 80 ASP A CA 1
ATOM 573 C C . ASP A 1 80 ? -5.896 0.716 -4.834 1.00 97.25 80 ASP A C 1
ATOM 575 O O . ASP A 1 80 ? -5.578 1.650 -5.584 1.00 97.25 80 ASP A O 1
ATOM 579 N N . THR A 1 81 ? -5.031 -0.243 -4.500 1.00 97.44 81 THR A N 1
ATOM 580 C CA . THR A 1 81 ? -3.637 -0.287 -4.949 1.00 97.44 81 THR A CA 1
ATOM 581 C C . THR A 1 81 ? -3.417 -1.156 -6.175 1.00 97.44 81 THR A C 1
ATOM 583 O O . THR A 1 81 ? -2.363 -1.018 -6.799 1.00 97.44 81 THR A O 1
ATOM 586 N N . ASP A 1 82 ? -4.356 -2.016 -6.549 1.00 96.38 82 ASP A N 1
ATOM 587 C CA . ASP A 1 82 ? -4.270 -2.892 -7.721 1.00 96.38 82 ASP A CA 1
ATOM 588 C C . ASP A 1 82 ? -5.476 -2.766 -8.665 1.00 96.38 82 ASP A C 1
ATOM 590 O O . ASP A 1 82 ? -5.662 -3.595 -9.551 1.00 96.38 82 ASP A O 1
ATOM 594 N N . ALA A 1 83 ? -6.234 -1.677 -8.542 1.00 96.25 83 ALA A N 1
ATOM 595 C CA . ALA A 1 83 ? -7.352 -1.313 -9.405 1.00 96.25 83 ALA A CA 1
ATOM 596 C C . ALA A 1 83 ? -8.448 -2.391 -9.510 1.00 96.25 83 ALA A C 1
ATOM 598 O O . ALA A 1 83 ? -9.157 -2.449 -10.524 1.00 96.25 83 ALA A O 1
ATOM 599 N N . ASP A 1 84 ? -8.608 -3.238 -8.490 1.00 95.62 84 ASP A N 1
ATOM 600 C CA . ASP A 1 84 ? -9.657 -4.260 -8.448 1.00 95.62 84 ASP A CA 1
ATOM 601 C C . ASP A 1 84 ? -11.010 -3.707 -7.937 1.00 95.62 84 ASP A C 1
ATOM 603 O O . ASP A 1 84 ? -12.044 -4.387 -7.999 1.00 95.62 84 ASP A O 1
ATOM 607 N N . GLY A 1 85 ? -11.026 -2.441 -7.503 1.00 96.31 85 GLY A N 1
ATOM 608 C CA . GLY A 1 85 ? -12.186 -1.748 -6.957 1.00 96.31 85 GLY A CA 1
ATOM 609 C C . GLY A 1 85 ? -12.394 -1.958 -5.459 1.00 96.31 85 GLY A C 1
ATOM 610 O O . GLY A 1 85 ? -13.466 -1.597 -4.960 1.00 96.31 85 GLY A O 1
ATOM 611 N N . ARG A 1 86 ? -11.428 -2.548 -4.750 1.00 97.38 86 ARG A N 1
ATOM 612 C CA . ARG A 1 86 ? -11.386 -2.709 -3.295 1.00 97.38 86 ARG A CA 1
ATOM 613 C C . ARG A 1 86 ? -10.291 -1.844 -2.709 1.00 97.38 86 ARG A C 1
ATOM 615 O O . ARG A 1 86 ? -9.244 -1.657 -3.303 1.00 97.38 86 ARG A O 1
ATOM 622 N N . ASP A 1 87 ? -10.542 -1.296 -1.526 1.00 98.06 87 ASP A N 1
ATOM 623 C CA . ASP A 1 87 ? -9.501 -0.538 -0.842 1.00 98.06 87 ASP A CA 1
ATOM 624 C C . ASP A 1 87 ? -8.596 -1.470 -0.028 1.00 98.06 87 ASP A C 1
ATOM 626 O O . ASP A 1 87 ? -9.062 -2.109 0.920 1.00 98.06 87 ASP A O 1
ATOM 630 N N . GLU A 1 88 ? -7.286 -1.443 -0.276 1.00 98.31 88 GLU A N 1
ATOM 631 C CA . GLU A 1 88 ? -6.306 -2.034 0.634 1.00 98.31 88 GLU A CA 1
ATOM 632 C C . GLU A 1 88 ? -6.111 -1.174 1.874 1.00 98.31 88 GLU A C 1
ATOM 634 O O . GLU A 1 88 ? -6.140 0.060 1.841 1.00 98.31 88 GLU A O 1
ATOM 639 N N . LEU A 1 89 ? -5.789 -1.840 2.983 1.00 98.50 89 LEU A N 1
ATOM 640 C CA . LEU A 1 89 ? -5.385 -1.173 4.209 1.00 98.50 89 LEU A CA 1
ATOM 641 C C . LEU A 1 89 ? -3.859 -1.052 4.274 1.00 98.50 89 LEU A C 1
ATOM 643 O O . LEU A 1 89 ? -3.123 -2.037 4.375 1.00 98.50 89 LEU A O 1
ATOM 647 N N . LEU A 1 90 ? -3.387 0.191 4.282 1.00 98.31 90 LEU A N 1
ATOM 648 C CA . LEU A 1 90 ? -1.975 0.541 4.361 1.00 98.31 90 LEU A CA 1
ATOM 649 C C . LEU A 1 90 ? -1.670 1.108 5.747 1.00 98.31 90 LEU A C 1
ATOM 651 O O . LEU A 1 90 ? -2.126 2.202 6.085 1.00 98.31 90 LEU A O 1
ATOM 655 N N . ILE A 1 91 ? -0.874 0.388 6.541 1.00 97.19 91 ILE A N 1
ATOM 656 C CA . ILE A 1 91 ? -0.459 0.796 7.891 1.00 97.19 91 ILE A CA 1
ATOM 657 C C . ILE A 1 91 ? 0.999 1.273 7.847 1.00 97.19 91 ILE A C 1
ATOM 659 O O . ILE A 1 91 ? 1.894 0.447 7.666 1.00 97.19 91 ILE A O 1
ATOM 663 N N . PRO A 1 92 ? 1.275 2.578 8.025 1.00 94.94 92 PRO A N 1
ATOM 664 C CA . PRO A 1 92 ? 2.633 3.090 8.182 1.00 94.94 92 PRO A CA 1
ATOM 665 C C . PRO A 1 92 ? 3.339 2.450 9.376 1.00 94.94 92 PRO A C 1
ATOM 667 O O . PRO A 1 92 ? 2.804 2.449 10.483 1.00 94.94 92 PRO A O 1
ATOM 670 N N . LEU A 1 93 ? 4.548 1.942 9.164 1.00 94.69 93 LEU A N 1
ATOM 671 C CA . LEU A 1 93 ? 5.390 1.361 10.209 1.00 94.69 93 LEU A CA 1
ATOM 672 C C . LEU A 1 93 ? 6.435 2.368 10.689 1.00 94.69 93 LEU A C 1
ATOM 674 O O . LEU A 1 93 ? 6.528 2.643 11.880 1.00 94.69 93 LEU A O 1
ATOM 678 N N . THR A 1 94 ? 7.184 2.957 9.758 1.00 92.12 94 THR A N 1
ATOM 679 C CA . THR A 1 94 ? 8.234 3.952 10.026 1.00 92.12 94 THR A CA 1
ATOM 680 C C . THR A 1 94 ? 8.371 4.908 8.843 1.00 92.12 94 THR A C 1
ATOM 682 O O . THR A 1 94 ? 7.977 4.593 7.716 1.00 92.12 94 THR A O 1
ATOM 685 N N . VAL A 1 95 ? 8.939 6.089 9.089 1.00 89.19 95 VAL A N 1
ATOM 686 C CA . VAL A 1 95 ? 9.283 7.063 8.048 1.00 89.19 95 VAL A CA 1
ATOM 687 C C . VAL A 1 95 ? 10.791 7.230 7.991 1.00 89.19 95 VAL A C 1
ATOM 689 O O . VAL A 1 95 ? 11.437 7.566 8.981 1.00 89.19 95 VAL A O 1
ATOM 692 N N . GLY A 1 96 ? 11.354 7.054 6.799 1.00 87.25 96 GLY A N 1
ATOM 693 C CA . GLY A 1 96 ? 12.777 7.225 6.547 1.00 87.25 96 GLY A CA 1
ATOM 694 C C . GLY A 1 96 ? 13.072 8.032 5.281 1.00 87.25 96 GLY A C 1
ATOM 695 O O . GLY A 1 96 ? 12.164 8.479 4.579 1.00 87.25 96 GLY A O 1
ATOM 696 N N . PRO A 1 97 ? 14.362 8.200 4.936 1.00 82.19 97 PRO A N 1
ATOM 697 C CA . PRO A 1 97 ? 14.778 8.955 3.750 1.00 82.19 97 PRO A CA 1
ATOM 698 C C . PRO A 1 97 ? 14.191 8.427 2.428 1.00 82.19 97 PRO A C 1
ATOM 700 O O . PRO A 1 97 ? 13.978 9.199 1.497 1.00 82.19 97 PRO A O 1
ATOM 703 N N . GLY A 1 98 ? 13.917 7.119 2.349 1.00 79.75 98 GLY A N 1
ATOM 704 C CA . GLY A 1 98 ? 13.334 6.458 1.174 1.00 79.75 98 GLY A CA 1
ATOM 705 C C . GLY A 1 98 ? 11.807 6.529 1.082 1.00 79.75 98 GLY A C 1
ATOM 706 O O . GLY A 1 98 ? 11.245 5.996 0.128 1.00 79.75 98 GLY A O 1
ATOM 707 N N . GLY A 1 99 ? 11.147 7.167 2.053 1.00 89.50 99 GLY A N 1
ATOM 708 C CA . GLY A 1 99 ? 9.694 7.242 2.154 1.00 89.50 99 GLY A CA 1
ATOM 709 C C . GLY A 1 99 ? 9.160 6.561 3.412 1.00 89.50 99 GLY A C 1
ATOM 710 O O . GLY A 1 99 ? 9.880 6.366 4.392 1.00 89.50 99 GLY A O 1
ATOM 711 N N . THR A 1 100 ? 7.877 6.222 3.379 1.00 92.94 100 THR A N 1
ATOM 712 C CA . THR A 1 100 ? 7.199 5.511 4.467 1.00 92.94 100 THR A CA 1
ATOM 713 C C . THR A 1 100 ? 7.229 4.016 4.176 1.00 92.94 100 THR A C 1
ATOM 715 O O . THR A 1 100 ? 6.901 3.598 3.065 1.00 92.94 100 THR A O 1
ATOM 718 N N . GLU A 1 101 ? 7.646 3.220 5.157 1.00 95.69 101 GLU A N 1
ATOM 719 C CA . GLU A 1 101 ? 7.460 1.769 5.137 1.00 95.69 101 GLU A CA 1
ATOM 720 C C . GLU A 1 101 ? 6.024 1.459 5.555 1.00 95.69 101 GLU A C 1
ATOM 722 O O . GLU A 1 101 ? 5.549 1.972 6.570 1.00 95.69 101 GLU A O 1
ATOM 727 N N . TYR A 1 102 ? 5.328 0.642 4.774 1.00 97.62 102 TYR A N 1
ATOM 728 C CA . TYR A 1 102 ? 3.949 0.245 5.028 1.00 97.62 102 TYR A CA 1
ATOM 729 C C . TYR A 1 102 ? 3.867 -1.261 5.238 1.00 97.62 102 TYR A C 1
ATOM 731 O O . TYR A 1 102 ? 4.392 -2.014 4.422 1.00 97.62 102 TYR A O 1
ATOM 739 N N . ALA A 1 103 ? 3.130 -1.696 6.259 1.00 98.31 103 ALA A N 1
ATOM 740 C CA . ALA A 1 103 ? 2.486 -3.000 6.229 1.00 98.31 103 ALA A CA 1
ATOM 741 C C . ALA A 1 103 ? 1.236 -2.899 5.352 1.00 98.31 103 ALA A C 1
ATOM 743 O O . ALA A 1 103 ? 0.399 -2.012 5.541 1.00 98.31 103 ALA A O 1
ATOM 744 N N . VAL A 1 104 ? 1.123 -3.817 4.400 1.00 98.56 104 VAL A N 1
ATOM 745 C CA . VAL A 1 104 ? 0.035 -3.867 3.424 1.00 98.56 104 VAL A CA 1
ATOM 746 C C . VAL A 1 104 ? -0.895 -5.012 3.786 1.00 98.56 104 VAL A C 1
ATOM 748 O O . VAL A 1 104 ? -0.445 -6.147 3.973 1.00 98.56 104 VAL A O 1
ATOM 751 N N . TYR A 1 105 ? -2.184 -4.716 3.881 1.00 98.62 105 TYR A N 1
ATOM 752 C CA . TYR A 1 105 ? -3.241 -5.695 4.078 1.00 98.62 105 TYR A CA 1
ATOM 753 C C . TYR A 1 105 ? -4.124 -5.721 2.831 1.00 98.62 105 TYR A C 1
ATOM 755 O O . TYR A 1 105 ? -4.794 -4.735 2.537 1.00 98.62 105 TYR A O 1
ATOM 763 N N . HIS A 1 106 ? -4.090 -6.851 2.125 1.00 98.44 106 HIS A N 1
ATOM 764 C CA . HIS A 1 106 ? -4.868 -7.103 0.915 1.00 98.44 106 HIS A CA 1
ATOM 765 C C . HIS A 1 106 ? -6.331 -7.380 1.264 1.00 98.44 106 HIS A C 1
ATOM 767 O O . HIS A 1 106 ? -6.589 -8.100 2.238 1.00 98.44 106 HIS A O 1
ATOM 773 N N . ALA A 1 107 ? -7.258 -6.806 0.499 1.00 97.50 107 ALA A N 1
ATOM 774 C CA . ALA A 1 107 ? -8.689 -6.923 0.734 1.00 97.50 107 ALA A CA 1
ATOM 775 C C . ALA A 1 107 ? -9.305 -8.054 -0.108 1.00 97.50 107 ALA A C 1
ATOM 777 O O . ALA A 1 107 ? -9.494 -7.926 -1.310 1.00 97.50 107 ALA A O 1
ATOM 778 N N . THR A 1 108 ? -9.733 -9.142 0.535 1.00 93.50 108 THR A N 1
ATOM 779 C CA . THR A 1 108 ? -10.407 -10.267 -0.135 1.00 93.50 108 THR A CA 1
ATOM 780 C C . THR A 1 108 ? -11.811 -10.432 0.441 1.00 93.50 108 THR A C 1
ATOM 782 O O . THR A 1 108 ? -11.996 -10.871 1.576 1.00 93.50 108 THR A O 1
ATOM 785 N N . GLY A 1 109 ? -12.843 -10.052 -0.322 1.00 90.06 109 GLY A N 1
ATOM 786 C CA . GLY A 1 109 ? -14.197 -9.926 0.238 1.00 90.06 109 GLY A CA 1
ATOM 787 C C . GLY A 1 109 ? -14.195 -8.954 1.427 1.00 90.06 109 GLY A C 1
ATOM 788 O O . GLY A 1 109 ? -13.562 -7.911 1.366 1.00 90.06 109 GLY A O 1
ATOM 789 N N . THR A 1 110 ? -14.842 -9.267 2.543 1.00 92.38 110 THR A N 1
ATOM 790 C CA . THR A 1 110 ? -14.834 -8.366 3.716 1.00 92.38 110 THR A CA 1
ATOM 791 C C . THR A 1 110 ? -13.601 -8.509 4.617 1.00 92.38 110 THR A C 1
ATOM 793 O O . THR A 1 110 ? -13.565 -7.904 5.686 1.00 92.38 110 THR A O 1
ATOM 796 N N . GLU A 1 111 ? -12.622 -9.333 4.238 1.00 95.81 111 GLU A N 1
ATOM 797 C CA . GLU A 1 111 ? -11.462 -9.659 5.070 1.00 95.81 111 GLU A CA 1
ATOM 798 C C . GLU A 1 111 ? -10.185 -8.979 4.572 1.00 95.81 111 GLU A C 1
ATOM 800 O O . GLU A 1 111 ? -9.967 -8.821 3.373 1.00 95.81 111 GLU A O 1
ATOM 805 N N . PHE A 1 112 ? -9.313 -8.630 5.517 1.00 98.31 112 PHE A N 1
ATOM 806 C CA . PHE A 1 112 ? -8.012 -8.021 5.271 1.00 98.31 112 PHE A CA 1
ATOM 807 C C . PHE A 1 112 ? -6.889 -8.951 5.726 1.00 98.31 112 PHE A C 1
ATOM 809 O O . PHE A 1 112 ? -6.759 -9.252 6.917 1.00 98.31 112 PHE A O 1
ATOM 816 N N . THR A 1 113 ? -6.022 -9.360 4.803 1.00 98.38 113 THR A N 1
ATOM 817 C CA . THR A 1 113 ? -4.908 -10.273 5.096 1.00 98.38 113 THR A CA 1
ATOM 818 C C . THR A 1 113 ? -3.567 -9.582 4.902 1.00 98.38 113 THR A C 1
ATOM 820 O O . THR A 1 113 ? -3.310 -8.977 3.866 1.00 98.38 113 THR A O 1
ATOM 823 N N . ARG A 1 114 ? -2.664 -9.702 5.887 1.00 98.19 114 ARG A N 1
ATOM 824 C CA . ARG A 1 114 ? -1.318 -9.114 5.811 1.00 98.19 114 ARG A CA 1
ATOM 825 C C . ARG A 1 114 ? -0.530 -9.712 4.640 1.00 98.19 114 ARG A C 1
ATOM 827 O O . ARG A 1 114 ? -0.082 -10.867 4.691 1.00 98.19 114 ARG A O 1
ATOM 834 N N . ALA A 1 115 ? -0.335 -8.897 3.610 1.00 98.38 115 ALA A N 1
ATOM 835 C CA . ALA A 1 115 ? 0.189 -9.309 2.318 1.00 98.38 115 ALA A CA 1
ATOM 836 C C . ALA A 1 115 ? 1.701 -9.148 2.201 1.00 98.38 115 ALA A C 1
ATOM 838 O O . ALA A 1 115 ? 2.364 -9.966 1.559 1.00 98.38 115 ALA A O 1
ATOM 839 N N . GLY A 1 116 ? 2.261 -8.140 2.861 1.00 98.19 116 GLY A N 1
ATOM 840 C CA . GLY A 1 116 ? 3.685 -7.851 2.809 1.00 98.19 116 GLY A CA 1
ATOM 841 C C . GLY A 1 116 ? 3.987 -6.436 3.269 1.00 98.19 116 GLY A C 1
ATOM 842 O O . GLY A 1 116 ? 3.175 -5.808 3.948 1.00 98.19 116 GLY A O 1
ATOM 843 N N . GLU A 1 117 ? 5.171 -5.966 2.900 1.00 97.56 117 GLU A N 1
ATOM 844 C CA . GLU A 1 117 ? 5.657 -4.625 3.204 1.00 97.56 117 GLU A CA 1
ATOM 845 C C . GLU A 1 117 ? 6.346 -4.029 1.973 1.00 97.56 117 GLU A C 1
ATOM 847 O O . GLU A 1 117 ? 6.998 -4.748 1.211 1.00 97.56 117 GLU A O 1
ATOM 852 N N . PHE A 1 118 ? 6.234 -2.714 1.801 1.00 95.75 118 PHE A N 1
ATOM 853 C CA . PHE A 1 118 ? 7.081 -1.941 0.893 1.00 95.75 118 PHE A CA 1
ATOM 854 C C . PHE A 1 118 ? 7.427 -0.587 1.510 1.00 95.75 118 PHE A C 1
ATOM 856 O O . PHE A 1 118 ? 6.710 -0.080 2.374 1.00 95.75 118 PHE A O 1
ATOM 863 N N . THR A 1 119 ? 8.491 0.036 1.006 1.00 94.19 119 THR A N 1
ATOM 864 C CA . THR A 1 119 ? 8.877 1.405 1.365 1.00 94.19 119 THR A CA 1
ATOM 865 C C . THR A 1 119 ? 8.726 2.311 0.162 1.00 94.19 119 THR A C 1
ATOM 867 O O . THR A 1 119 ? 9.244 2.007 -0.913 1.00 94.19 119 THR A O 1
ATOM 870 N N . THR A 1 120 ? 8.016 3.425 0.331 1.00 93.69 120 THR A N 1
ATOM 871 C CA . THR A 1 120 ? 7.692 4.296 -0.797 1.00 93.69 120 THR A CA 1
ATOM 872 C C . THR A 1 120 ? 7.365 5.732 -0.404 1.00 93.69 120 THR A C 1
ATOM 874 O O . THR A 1 120 ? 6.881 6.012 0.694 1.00 93.69 120 THR A O 1
ATOM 877 N N . ALA A 1 121 ? 7.623 6.653 -1.330 1.00 90.94 121 ALA A N 1
ATOM 878 C CA . ALA A 1 121 ? 7.156 8.030 -1.285 1.00 90.94 121 ALA A CA 1
ATOM 879 C C . ALA A 1 121 ? 5.737 8.178 -1.851 1.00 90.94 121 ALA A C 1
ATOM 881 O O . ALA A 1 121 ? 4.950 8.974 -1.340 1.00 90.94 121 ALA A O 1
ATOM 882 N N . THR A 1 122 ? 5.410 7.424 -2.904 1.00 92.06 122 THR A N 1
ATOM 883 C CA . THR A 1 122 ? 4.133 7.527 -3.620 1.00 92.06 122 THR A CA 1
ATOM 884 C C . THR A 1 122 ? 3.636 6.158 -4.049 1.00 92.06 122 THR A C 1
ATOM 886 O O . THR A 1 122 ? 4.410 5.348 -4.555 1.00 92.06 122 THR A O 1
ATOM 889 N N . ILE A 1 123 ? 2.330 5.948 -3.914 1.00 95.12 123 ILE A N 1
ATOM 890 C CA . ILE A 1 123 ? 1.637 4.726 -4.322 1.00 95.12 123 ILE A CA 1
ATOM 891 C C . ILE A 1 123 ? 0.628 5.114 -5.393 1.00 95.12 123 ILE A C 1
ATOM 893 O O . ILE A 1 123 ? -0.103 6.088 -5.215 1.00 95.12 123 ILE A O 1
ATOM 897 N N . THR A 1 124 ? 0.610 4.370 -6.490 1.00 95.12 124 THR A N 1
ATOM 898 C CA . THR A 1 124 ? -0.345 4.519 -7.594 1.00 95.12 124 THR A CA 1
ATOM 899 C C . THR A 1 124 ? -0.739 3.124 -8.073 1.00 95.12 124 THR A C 1
ATOM 901 O O . THR A 1 124 ? 0.041 2.195 -7.880 1.00 95.12 124 THR A O 1
ATOM 904 N N . SER A 1 125 ? -1.879 2.977 -8.735 1.00 96.19 125 SER A N 1
ATOM 905 C CA . SER A 1 125 ? -2.248 1.751 -9.446 1.00 96.19 125 SER A CA 1
ATOM 906 C C . SER A 1 125 ? -2.169 1.960 -10.961 1.00 96.19 125 SER A C 1
ATOM 908 O O . SER A 1 125 ? -2.354 3.074 -11.458 1.00 96.19 125 SER A O 1
ATOM 910 N N . THR A 1 126 ? -1.861 0.896 -11.700 1.00 96.50 126 THR A N 1
ATOM 911 C CA . THR A 1 126 ? -1.986 0.879 -13.164 1.00 96.50 126 THR A CA 1
ATOM 912 C C . THR A 1 126 ? -3.389 0.449 -13.580 1.00 96.50 126 THR A C 1
ATOM 914 O O . THR A 1 126 ? -4.108 -0.192 -12.816 1.00 96.50 126 THR A O 1
ATOM 917 N N . SER A 1 127 ? -3.772 0.720 -14.832 1.00 92.75 127 SER A N 1
ATOM 918 C CA . SER A 1 127 ? -5.030 0.196 -15.390 1.00 92.75 127 SER A CA 1
ATOM 919 C C . SER A 1 127 ? -5.042 -1.326 -15.560 1.00 92.75 127 SER A C 1
ATOM 921 O O . SER A 1 127 ? -6.112 -1.913 -15.683 1.00 92.75 127 SER A O 1
ATOM 923 N N . ASP A 1 128 ? -3.862 -1.949 -15.592 1.00 94.00 128 ASP A N 1
ATOM 924 C CA . ASP A 1 128 ? -3.695 -3.404 -15.700 1.00 94.00 128 ASP A CA 1
ATOM 925 C C . ASP A 1 128 ? -3.672 -4.103 -14.333 1.00 94.00 128 ASP A C 1
ATOM 927 O O . ASP A 1 128 ? -3.464 -5.314 -14.253 1.00 94.00 128 ASP A O 1
ATOM 931 N N . GLY A 1 129 ? -3.884 -3.337 -13.263 1.00 95.44 129 GLY A N 1
ATOM 932 C CA . GLY A 1 129 ? -4.020 -3.835 -11.906 1.00 95.44 129 GLY A CA 1
ATOM 933 C C . GLY A 1 129 ? -2.704 -4.156 -11.205 1.00 95.44 129 GLY A C 1
ATOM 934 O O . GLY A 1 129 ? -2.568 -5.155 -10.499 1.00 95.44 129 GL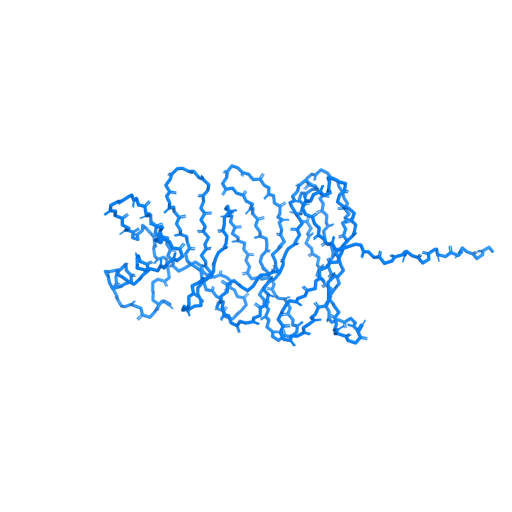Y A O 1
ATOM 935 N N . TYR A 1 130 ? -1.691 -3.317 -11.420 1.00 97.38 130 TYR A N 1
ATOM 936 C CA . TYR A 1 130 ? -0.440 -3.379 -10.673 1.00 97.38 130 TYR A CA 1
ATOM 937 C C . TYR A 1 130 ? -0.351 -2.240 -9.670 1.00 97.38 130 TYR A C 1
ATOM 939 O O . TYR A 1 130 ? -0.579 -1.080 -10.013 1.00 97.38 130 TYR A O 1
ATOM 947 N N . THR A 1 131 ? 0.116 -2.548 -8.463 1.00 98.25 131 THR A N 1
ATOM 948 C CA . THR A 1 131 ? 0.569 -1.516 -7.530 1.00 98.25 131 THR A CA 1
ATOM 949 C C . THR A 1 131 ? 1.917 -0.984 -7.978 1.00 98.25 131 THR A C 1
ATOM 951 O O . THR A 1 131 ? 2.840 -1.749 -8.255 1.00 98.25 131 THR A O 1
ATOM 954 N N . VAL A 1 132 ? 2.069 0.334 -7.991 1.00 97.25 132 VAL A N 1
ATOM 955 C CA . VAL A 1 132 ? 3.305 1.030 -8.343 1.00 97.25 132 VAL A CA 1
ATOM 956 C C . VAL A 1 132 ? 3.771 1.854 -7.157 1.00 97.25 132 VAL A C 1
ATOM 958 O O . VAL A 1 132 ? 3.059 2.724 -6.659 1.00 97.25 132 VAL A O 1
ATOM 961 N N . THR A 1 133 ? 5.001 1.605 -6.721 1.00 96.00 133 THR A N 1
ATOM 962 C CA . THR A 1 133 ? 5.656 2.375 -5.659 1.00 96.00 133 THR A CA 1
ATOM 963 C C . THR A 1 133 ? 6.847 3.139 -6.214 1.00 96.00 133 THR A C 1
ATOM 965 O O . THR A 1 133 ? 7.686 2.523 -6.877 1.00 96.00 133 THR A O 1
ATOM 968 N N . ALA A 1 134 ? 6.984 4.424 -5.878 1.00 92.06 134 ALA A N 1
ATOM 969 C CA . ALA A 1 134 ? 8.169 5.221 -6.217 1.00 92.06 134 ALA A CA 1
ATOM 970 C C . ALA A 1 134 ? 9.010 5.576 -4.979 1.00 92.06 134 ALA A C 1
ATOM 972 O O . ALA A 1 134 ? 8.468 5.765 -3.886 1.00 92.06 134 ALA A O 1
ATOM 973 N N . ALA A 1 135 ? 10.331 5.680 -5.137 1.00 82.94 135 ALA A N 1
ATOM 974 C CA . ALA A 1 135 ? 11.256 6.107 -4.079 1.00 82.94 135 ALA A CA 1
ATOM 975 C C . ALA A 1 135 ? 11.578 7.616 -4.151 1.00 82.94 135 ALA A C 1
ATOM 977 O O . ALA A 1 135 ? 11.537 8.215 -5.223 1.00 82.94 135 ALA A O 1
ATOM 978 N N . THR A 1 136 ? 11.926 8.236 -3.014 1.00 70.00 136 THR A N 1
ATOM 979 C CA . THR A 1 136 ? 12.051 9.704 -2.890 1.00 70.00 136 THR A CA 1
ATOM 980 C C . THR A 1 136 ? 13.314 10.321 -3.527 1.00 70.00 136 THR A C 1
ATOM 982 O O . THR A 1 136 ? 13.279 11.506 -3.840 1.00 70.00 136 THR A O 1
ATOM 985 N N . VAL A 1 137 ? 14.439 9.601 -3.706 1.00 62.72 137 VAL A N 1
ATOM 986 C CA . VAL A 1 137 ? 15.732 10.194 -4.161 1.00 62.72 137 VAL A CA 1
ATOM 987 C C . VAL A 1 137 ? 16.816 9.160 -4.551 1.00 62.72 137 VAL A C 1
ATOM 989 O O . VAL A 1 137 ? 16.914 8.138 -3.875 1.00 62.72 137 VAL A O 1
ATOM 992 N N . PRO A 1 138 ? 17.772 9.490 -5.458 1.00 54.56 138 PRO A N 1
ATOM 993 C CA . PRO A 1 138 ? 17.640 10.192 -6.734 1.00 54.56 138 PRO A CA 1
ATOM 994 C C . PRO A 1 138 ? 17.562 9.174 -7.890 1.00 54.56 138 PRO A C 1
ATOM 996 O O . PRO A 1 138 ? 18.417 8.304 -8.033 1.00 54.56 138 PRO A O 1
ATOM 999 N N . GLY A 1 139 ? 16.540 9.307 -8.727 1.00 57.28 139 GLY A N 1
ATOM 1000 C CA . GLY A 1 139 ? 16.216 8.363 -9.794 1.00 57.28 139 GLY A CA 1
ATOM 1001 C C . GLY A 1 139 ? 14.750 7.989 -9.676 1.00 57.28 139 GLY A C 1
ATOM 1002 O O . GLY A 1 139 ? 14.291 7.635 -8.590 1.00 57.28 139 GLY A O 1
ATOM 1003 N N . HIS A 1 140 ? 14.002 8.116 -10.768 1.00 81.19 140 HIS A N 1
ATOM 1004 C CA . HIS A 1 140 ? 12.594 7.749 -10.804 1.00 81.19 140 HIS A CA 1
ATOM 1005 C C . HIS A 1 140 ? 12.508 6.218 -10.834 1.00 81.19 140 HIS A C 1
ATOM 1007 O O . HIS A 1 140 ? 12.345 5.598 -11.880 1.00 81.19 140 HIS A O 1
ATOM 1013 N N . THR A 1 141 ? 12.777 5.605 -9.680 1.00 91.38 141 THR A N 1
ATOM 1014 C CA . THR A 1 141 ? 12.745 4.158 -9.498 1.00 91.38 141 THR A CA 1
ATOM 1015 C C . THR A 1 141 ? 11.337 3.769 -9.110 1.00 91.38 141 THR A C 1
ATOM 1017 O O . THR A 1 141 ? 10.848 4.187 -8.057 1.00 91.38 141 THR A O 1
ATOM 1020 N N . TYR A 1 142 ? 10.721 2.942 -9.939 1.00 94.88 142 TYR A N 1
ATOM 1021 C CA . TYR A 1 142 ? 9.373 2.441 -9.751 1.00 94.88 142 TYR A CA 1
ATOM 1022 C C . TYR A 1 142 ? 9.420 0.934 -9.597 1.00 94.88 142 TYR A C 1
ATOM 1024 O O . TYR A 1 142 ? 10.028 0.243 -10.412 1.00 94.88 142 TYR A O 1
ATOM 1032 N N . THR A 1 143 ? 8.789 0.414 -8.552 1.00 96.69 143 THR A N 1
ATOM 1033 C CA . THR A 1 143 ? 8.581 -1.029 -8.407 1.00 96.69 143 THR A CA 1
ATOM 1034 C C . THR A 1 143 ? 7.120 -1.338 -8.655 1.00 96.69 143 THR A C 1
ATOM 1036 O O . THR A 1 143 ? 6.252 -0.696 -8.068 1.00 96.69 143 THR A O 1
ATOM 1039 N N . PHE A 1 144 ? 6.886 -2.308 -9.533 1.00 98.06 144 PHE A N 1
ATOM 1040 C CA . PHE A 1 144 ? 5.571 -2.846 -9.836 1.00 98.06 144 PHE A CA 1
ATOM 1041 C C . PHE A 1 144 ? 5.352 -4.098 -8.999 1.00 98.06 144 PHE A C 1
ATOM 1043 O O . PHE A 1 144 ? 6.228 -4.969 -8.927 1.00 98.06 144 PHE A O 1
ATOM 1050 N N . TRP A 1 145 ? 4.181 -4.190 -8.392 1.00 98.50 145 TRP A N 1
ATOM 1051 C CA . TRP A 1 145 ? 3.774 -5.282 -7.529 1.00 98.50 145 TRP A CA 1
ATOM 1052 C C . TRP A 1 145 ? 2.442 -5.850 -8.000 1.00 98.50 145 TRP A C 1
ATOM 1054 O O . TRP A 1 145 ? 1.684 -5.203 -8.718 1.00 98.50 145 TRP A O 1
ATOM 1064 N N . THR A 1 146 ? 2.172 -7.072 -7.575 1.00 97.56 146 THR A N 1
ATOM 1065 C CA . THR A 1 146 ? 0.872 -7.722 -7.725 1.00 97.56 146 THR A CA 1
ATOM 1066 C C . THR A 1 146 ? 0.553 -8.487 -6.452 1.00 97.56 146 THR A C 1
ATOM 1068 O O . THR A 1 146 ? 1.471 -8.845 -5.701 1.00 97.56 146 THR A O 1
ATOM 1071 N N . TYR A 1 147 ? -0.722 -8.775 -6.236 1.00 96.94 147 TYR A N 1
ATOM 1072 C CA . TYR A 1 147 ? -1.155 -9.731 -5.234 1.00 96.94 147 TYR A CA 1
ATOM 1073 C C . TYR A 1 147 ? -1.283 -11.117 -5.874 1.00 96.94 147 TYR A C 1
ATOM 1075 O O . TYR A 1 147 ? -1.994 -11.323 -6.852 1.00 96.94 147 TYR A O 1
ATOM 1083 N N . ASP A 1 148 ? -0.548 -12.089 -5.336 1.00 94.31 148 ASP A N 1
ATOM 1084 C CA . ASP A 1 148 ? -0.767 -13.505 -5.630 1.00 94.31 148 ASP A CA 1
ATOM 1085 C C . ASP A 1 148 ? -1.476 -14.133 -4.434 1.00 94.31 148 ASP A C 1
ATOM 1087 O O . ASP A 1 148 ? -0.865 -14.350 -3.380 1.00 94.31 148 ASP A O 1
ATOM 1091 N N . SER A 1 149 ? -2.776 -14.392 -4.593 1.00 90.06 149 SER A N 1
ATOM 1092 C CA . SER A 1 149 ? -3.683 -14.648 -3.470 1.00 90.06 149 SER A CA 1
ATOM 1093 C C . SER A 1 149 ? -3.625 -13.464 -2.493 1.00 90.06 149 SER A C 1
ATOM 1095 O O . SER A 1 149 ? -3.935 -12.353 -2.891 1.00 90.06 149 SER A O 1
ATOM 1097 N N . ASP A 1 150 ? -3.141 -13.653 -1.263 1.00 92.94 150 ASP A N 1
ATOM 1098 C CA . ASP A 1 150 ? -2.973 -12.575 -0.278 1.00 92.94 150 ASP A CA 1
ATOM 1099 C C . ASP A 1 150 ? -1.497 -12.268 -0.004 1.00 92.94 150 ASP A C 1
ATOM 1101 O O . ASP A 1 150 ? -1.092 -12.052 1.142 1.00 92.94 150 ASP A O 1
ATOM 1105 N N . LYS A 1 151 ? -0.639 -12.356 -1.026 1.00 97.44 151 LYS A N 1
ATOM 1106 C CA . LYS A 1 151 ? 0.788 -12.040 -0.902 1.00 97.44 151 LYS A CA 1
ATOM 1107 C C . LYS A 1 151 ? 1.204 -10.993 -1.905 1.00 97.44 151 LYS A C 1
ATOM 1109 O O . LYS A 1 151 ? 1.017 -11.163 -3.102 1.00 97.44 151 LYS A O 1
ATOM 1114 N N . LEU A 1 152 ? 1.847 -9.952 -1.394 1.00 97.81 152 LEU A N 1
ATOM 1115 C CA . LEU A 1 152 ? 2.419 -8.898 -2.205 1.00 97.81 152 LEU A CA 1
ATOM 1116 C C . LEU A 1 152 ? 3.725 -9.400 -2.837 1.00 97.81 152 LEU A C 1
ATOM 1118 O O . LEU A 1 152 ? 4.680 -9.741 -2.133 1.00 97.81 152 LEU A O 1
ATOM 1122 N N . ILE A 1 153 ? 3.769 -9.446 -4.167 1.00 98.00 153 ILE A N 1
ATOM 1123 C CA . ILE A 1 153 ? 4.897 -9.961 -4.944 1.00 98.00 153 ILE A CA 1
ATOM 1124 C C . ILE A 1 153 ? 5.494 -8.837 -5.800 1.00 98.00 153 ILE A C 1
ATOM 1126 O O . ILE A 1 153 ? 4.791 -8.291 -6.651 1.00 98.00 153 ILE A O 1
ATOM 1130 N N . PRO A 1 154 ? 6.795 -8.510 -5.659 1.00 97.75 154 PRO A N 1
ATOM 1131 C CA . PRO A 1 154 ? 7.452 -7.580 -6.569 1.00 97.75 154 PRO A CA 1
ATOM 1132 C C . PRO A 1 154 ? 7.628 -8.246 -7.934 1.00 97.75 154 PRO A C 1
ATOM 1134 O O . PRO A 1 154 ? 8.262 -9.299 -8.043 1.00 97.75 154 PRO A O 1
ATOM 1137 N N . LEU A 1 155 ? 7.102 -7.632 -8.986 1.00 98.00 155 LEU A N 1
ATOM 1138 C CA . LEU A 1 155 ? 7.235 -8.121 -10.356 1.00 98.00 155 LEU A CA 1
ATOM 1139 C C . LEU A 1 155 ? 8.566 -7.687 -10.958 1.00 98.00 155 LEU A C 1
ATOM 1141 O O . LEU A 1 155 ? 9.363 -8.521 -11.406 1.00 98.00 155 LEU A O 1
ATOM 1145 N N . LEU A 1 156 ? 8.804 -6.377 -10.930 1.00 97.75 156 LEU A N 1
ATOM 1146 C CA . LEU A 1 156 ? 9.963 -5.726 -11.519 1.00 97.75 156 LEU A CA 1
ATOM 1147 C C . LEU A 1 156 ? 10.183 -4.330 -10.941 1.00 97.75 156 LEU A C 1
ATOM 1149 O O . LEU A 1 156 ? 9.284 -3.726 -10.361 1.00 97.75 156 LEU A O 1
ATOM 1153 N N . THR A 1 157 ? 11.387 -3.819 -11.157 1.00 96.56 157 THR A N 1
ATOM 1154 C CA . THR A 1 157 ? 11.781 -2.445 -10.880 1.00 96.56 157 THR A CA 1
ATOM 1155 C C . THR A 1 157 ? 12.252 -1.804 -12.178 1.00 96.56 157 THR A C 1
ATOM 1157 O O . THR A 1 157 ? 13.113 -2.363 -12.863 1.00 96.56 157 THR A O 1
ATOM 1160 N N . ALA A 1 158 ? 11.699 -0.639 -12.497 1.00 95.31 158 ALA A N 1
ATOM 1161 C CA . ALA A 1 158 ? 12.113 0.205 -13.603 1.00 95.31 158 ALA A CA 1
ATOM 1162 C C . ALA A 1 158 ? 12.780 1.477 -13.077 1.00 95.31 158 ALA A C 1
ATOM 1164 O O . ALA A 1 158 ? 12.355 2.039 -12.069 1.00 95.31 158 ALA A O 1
ATOM 1165 N N . GLU A 1 159 ? 13.812 1.934 -13.771 1.00 93.31 159 GLU A N 1
ATOM 1166 C CA . GLU A 1 159 ? 14.391 3.258 -13.584 1.00 93.31 159 GLU A CA 1
ATOM 1167 C C . GLU A 1 159 ? 14.015 4.126 -14.778 1.00 93.31 159 GLU A C 1
ATOM 1169 O O . GLU A 1 159 ? 14.237 3.744 -15.929 1.00 93.31 159 GLU A O 1
ATOM 1174 N N . VAL A 1 160 ? 13.439 5.290 -14.490 1.00 91.38 160 VAL A N 1
ATOM 1175 C CA . VAL A 1 160 ? 13.062 6.290 -15.484 1.00 91.38 160 VAL A CA 1
ATOM 1176 C C . VAL A 1 160 ? 13.962 7.514 -15.334 1.00 91.38 160 VAL A C 1
ATOM 1178 O O . VAL A 1 160 ? 14.282 7.988 -14.241 1.00 91.38 160 VAL A O 1
ATOM 1181 N N . THR A 1 161 ? 14.389 8.031 -16.472 1.00 88.06 161 THR A N 1
ATOM 1182 C CA . THR A 1 161 ? 15.091 9.300 -16.636 1.00 88.06 161 THR A CA 1
ATOM 1183 C C . THR A 1 161 ? 14.312 10.156 -17.631 1.00 88.06 161 THR A C 1
ATOM 1185 O O 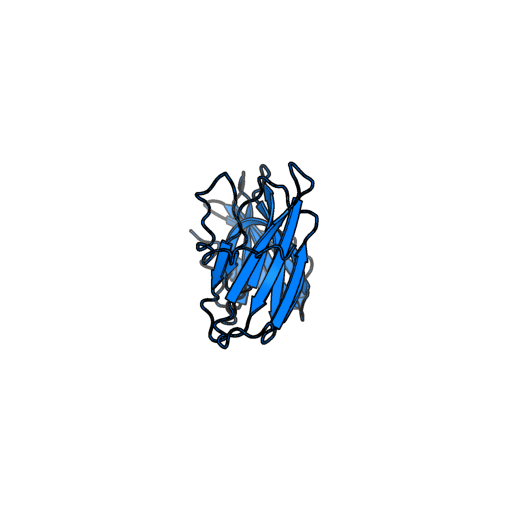. THR A 1 161 ? 13.341 9.700 -18.230 1.00 88.06 161 THR A O 1
ATOM 1188 N N . ASN A 1 162 ? 14.768 11.382 -17.886 1.00 81.00 162 ASN A N 1
ATOM 1189 C CA . ASN A 1 162 ? 14.118 12.264 -18.862 1.00 81.00 162 ASN A CA 1
ATOM 1190 C C . ASN A 1 162 ? 14.084 11.704 -20.298 1.00 81.00 162 ASN A C 1
ATOM 1192 O O . ASN A 1 162 ? 13.352 12.231 -21.130 1.00 81.00 162 ASN A O 1
ATOM 1196 N N . THR A 1 163 ? 14.910 10.707 -20.627 1.00 84.19 163 THR A N 1
ATOM 1197 C CA . THR A 1 163 ? 15.052 10.198 -22.002 1.00 84.19 163 THR A CA 1
ATOM 1198 C C . THR A 1 163 ? 14.931 8.687 -22.122 1.00 84.19 163 THR A C 1
ATOM 1200 O O . THR A 1 163 ? 14.893 8.173 -23.236 1.00 84.19 163 THR A O 1
ATOM 1203 N N . GLU A 1 164 ? 14.917 7.964 -21.007 1.00 90.25 164 GLU A N 1
ATOM 1204 C CA . GLU A 1 164 ? 15.012 6.510 -21.008 1.00 90.25 164 GLU A CA 1
ATOM 1205 C C . GLU A 1 164 ? 14.232 5.915 -19.844 1.00 90.25 164 GLU A C 1
ATOM 1207 O O . GLU A 1 164 ? 14.266 6.442 -18.734 1.00 90.25 164 GLU A O 1
ATOM 1212 N N . CYS A 1 165 ? 13.584 4.786 -20.109 1.00 93.81 165 CYS A N 1
ATOM 1213 C CA . CYS A 1 165 ? 13.069 3.887 -19.094 1.00 93.81 165 CYS A CA 1
ATOM 1214 C C . CYS A 1 165 ? 13.657 2.497 -19.329 1.00 93.81 165 CYS A C 1
ATOM 1216 O O . CYS A 1 165 ? 13.617 1.978 -20.451 1.00 93.81 165 CYS A O 1
ATOM 1218 N N . ALA A 1 166 ? 14.199 1.902 -18.269 1.00 94.94 166 ALA A N 1
ATOM 1219 C CA . ALA A 1 166 ? 14.820 0.588 -18.309 1.00 94.94 166 ALA A CA 1
ATOM 1220 C C . ALA A 1 166 ? 14.400 -0.257 -17.107 1.00 94.94 166 ALA A C 1
ATOM 1222 O O . ALA A 1 166 ? 14.396 0.217 -15.971 1.00 94.94 166 ALA A O 1
ATOM 1223 N N . ILE A 1 167 ? 14.092 -1.534 -17.343 1.00 96.56 167 ILE A N 1
ATOM 1224 C CA . ILE A 1 167 ? 13.871 -2.486 -16.250 1.00 96.56 167 ILE A CA 1
ATOM 1225 C C . ILE A 1 167 ? 15.233 -2.898 -15.687 1.00 96.56 167 ILE A C 1
ATOM 1227 O O . ILE A 1 167 ? 16.027 -3.540 -16.374 1.00 96.56 167 ILE A O 1
ATOM 1231 N N . THR A 1 168 ? 15.496 -2.571 -14.422 1.00 95.25 168 THR A N 1
ATOM 1232 C CA . THR A 1 168 ? 16.763 -2.889 -13.742 1.00 95.25 168 THR A CA 1
ATOM 1233 C C . THR A 1 168 ? 16.695 -4.178 -12.930 1.00 95.25 168 THR A C 1
ATOM 1235 O O . THR A 1 168 ? 17.720 -4.821 -12.692 1.00 95.25 168 THR A O 1
ATOM 1238 N N . LYS A 1 169 ? 15.491 -4.602 -12.524 1.00 96.62 169 LYS A N 1
ATOM 1239 C CA . LYS A 1 169 ? 15.242 -5.877 -11.832 1.00 96.62 169 LYS A CA 1
ATOM 1240 C C . LYS A 1 169 ? 13.918 -6.463 -12.295 1.00 96.62 169 LYS A C 1
ATOM 1242 O O . LYS A 1 169 ? 12.955 -5.728 -12.436 1.00 96.62 169 LYS A O 1
ATOM 1247 N N . ALA A 1 170 ? 13.840 -7.779 -12.471 1.00 97.19 170 ALA A N 1
ATOM 1248 C CA . ALA A 1 170 ? 12.593 -8.462 -12.829 1.00 97.19 170 ALA A CA 1
ATOM 1249 C C . ALA A 1 170 ? 12.494 -9.836 -12.139 1.00 97.19 170 ALA A C 1
ATOM 1251 O O . ALA A 1 170 ? 12.506 -10.867 -12.817 1.00 97.19 170 ALA A O 1
ATOM 1252 N N . PRO A 1 171 ? 12.469 -9.881 -10.790 1.00 96.69 171 PRO A N 1
ATOM 1253 C CA . PRO A 1 171 ? 12.525 -11.136 -10.036 1.00 96.69 171 PRO A CA 1
ATOM 1254 C C . PRO A 1 171 ? 11.371 -12.088 -10.365 1.00 96.69 171 PRO A C 1
ATOM 1256 O O . PRO A 1 171 ? 11.532 -13.297 -10.225 1.00 96.69 171 PRO A O 1
ATOM 1259 N N . ASN A 1 172 ? 10.235 -11.561 -10.829 1.00 96.81 172 ASN A N 1
ATOM 1260 C CA . ASN A 1 172 ? 9.054 -12.347 -11.155 1.00 96.81 172 ASN A CA 1
ATOM 1261 C C . ASN A 1 172 ? 8.487 -12.002 -12.542 1.00 96.81 172 ASN A C 1
ATOM 1263 O O . ASN A 1 172 ? 7.273 -11.959 -12.724 1.00 96.81 172 ASN A O 1
ATOM 1267 N N . LEU A 1 173 ? 9.358 -11.795 -13.541 1.00 95.44 173 LEU A N 1
ATOM 1268 C CA . LEU A 1 173 ? 8.947 -11.473 -14.916 1.00 95.44 173 LEU A CA 1
ATOM 1269 C C . LEU A 1 173 ? 7.878 -12.432 -15.463 1.00 95.44 173 LEU A C 1
ATOM 1271 O O . LEU A 1 173 ? 6.919 -11.991 -16.082 1.00 95.44 173 LEU A O 1
ATOM 1275 N N . SER A 1 174 ? 7.995 -13.735 -15.198 1.00 93.75 174 SER A N 1
ATOM 1276 C CA . SER A 1 174 ? 7.036 -14.739 -15.681 1.00 93.75 174 SER A CA 1
ATOM 1277 C C . SER A 1 174 ? 5.598 -14.513 -15.201 1.00 93.75 174 SER A C 1
ATOM 1279 O O . SER A 1 174 ? 4.668 -14.970 -15.861 1.00 93.75 174 SER A O 1
ATOM 1281 N N . ARG A 1 175 ? 5.399 -13.795 -14.088 1.00 93.88 175 ARG A N 1
ATOM 1282 C CA . ARG A 1 175 ? 4.074 -13.461 -13.542 1.00 93.88 175 ARG A CA 1
ATOM 1283 C C . ARG A 1 175 ? 3.406 -12.279 -14.245 1.00 93.88 175 ARG A C 1
ATOM 1285 O O . ARG A 1 175 ? 2.212 -12.088 -14.086 1.00 93.88 175 ARG A O 1
ATOM 1292 N N . THR A 1 176 ? 4.152 -11.522 -15.045 1.00 94.12 176 THR A N 1
ATOM 1293 C CA . THR A 1 176 ? 3.620 -10.403 -15.845 1.00 94.12 176 THR A CA 1
ATOM 1294 C C . THR A 1 176 ? 2.913 -10.864 -17.124 1.00 94.12 176 THR A C 1
ATOM 1296 O O . THR A 1 176 ? 2.323 -10.059 -17.831 1.00 94.12 176 THR A O 1
ATOM 1299 N N . GLY A 1 177 ? 3.032 -12.147 -17.489 1.00 93.75 177 GLY A N 1
ATOM 1300 C CA . GLY A 1 177 ? 2.571 -12.665 -18.782 1.00 93.75 177 GLY A CA 1
ATOM 1301 C C . GLY A 1 177 ? 3.520 -12.385 -19.957 1.00 93.75 177 GLY A C 1
ATOM 1302 O O . GLY A 1 177 ? 3.353 -12.976 -21.025 1.00 93.75 177 GLY A O 1
ATOM 1303 N N . PHE A 1 178 ? 4.563 -11.563 -19.778 1.00 96.19 178 PHE A N 1
ATOM 1304 C CA . PHE A 1 178 ? 5.576 -11.329 -20.807 1.00 96.19 178 PHE A CA 1
ATOM 1305 C C . PHE A 1 178 ? 6.657 -12.412 -20.804 1.00 96.19 178 PHE A C 1
ATOM 1307 O O . PHE A 1 178 ? 7.240 -12.762 -19.779 1.00 96.19 178 PHE A O 1
ATOM 1314 N N . THR A 1 179 ? 6.982 -12.914 -21.994 1.00 91.81 179 THR A N 1
ATOM 1315 C CA . THR A 1 179 ? 8.006 -13.953 -22.190 1.00 91.81 179 THR A CA 1
ATOM 1316 C C . THR A 1 179 ? 9.421 -13.396 -22.342 1.00 91.81 179 THR A C 1
ATOM 1318 O O . THR A 1 179 ? 10.387 -14.154 -22.279 1.00 91.81 179 THR A O 1
ATOM 1321 N N . THR A 1 180 ? 9.571 -12.082 -22.547 1.00 95.81 180 THR A N 1
ATOM 1322 C CA . THR A 1 180 ? 10.874 -11.425 -22.717 1.00 95.81 180 THR A CA 1
ATOM 1323 C C . THR A 1 180 ? 10.940 -10.108 -21.952 1.00 95.81 180 THR A C 1
ATOM 1325 O O . THR A 1 180 ? 9.937 -9.407 -21.817 1.00 95.81 180 THR A O 1
ATOM 1328 N N . LEU A 1 181 ? 12.148 -9.743 -21.507 1.00 96.00 181 LEU A N 1
ATOM 1329 C CA . LEU A 1 181 ? 12.393 -8.472 -20.823 1.00 96.00 181 LEU A CA 1
ATOM 1330 C C . LEU A 1 181 ? 12.074 -7.271 -21.720 1.00 96.00 181 LEU A C 1
ATOM 1332 O O . LEU A 1 181 ? 11.516 -6.294 -21.244 1.00 96.00 181 LEU A O 1
ATOM 1336 N N . SER A 1 182 ? 12.375 -7.359 -23.020 1.00 96.81 182 SER A N 1
ATOM 1337 C CA . SER A 1 182 ? 12.085 -6.277 -23.966 1.00 96.81 182 SER A CA 1
ATOM 1338 C C . SER A 1 182 ? 10.586 -6.020 -24.104 1.00 96.81 182 SER A C 1
ATOM 1340 O O . SER A 1 182 ? 10.187 -4.863 -24.151 1.00 96.81 182 SER A O 1
ATOM 1342 N N . ALA A 1 183 ? 9.761 -7.072 -24.160 1.00 96.94 183 ALA A N 1
ATOM 1343 C CA . ALA A 1 183 ? 8.310 -6.916 -24.251 1.00 96.94 183 ALA A CA 1
ATOM 1344 C C . ALA A 1 183 ? 7.732 -6.305 -22.967 1.00 96.94 183 ALA A C 1
ATOM 1346 O O . ALA A 1 183 ? 6.943 -5.368 -23.047 1.00 96.94 183 ALA A O 1
ATOM 1347 N N . ALA A 1 184 ? 8.182 -6.779 -21.799 1.00 97.56 184 ALA A N 1
ATOM 1348 C CA . ALA A 1 184 ? 7.807 -6.175 -20.525 1.00 97.56 184 ALA A CA 1
ATOM 1349 C C . ALA A 1 184 ? 8.248 -4.709 -20.454 1.00 97.56 184 ALA A C 1
ATOM 1351 O O . ALA A 1 184 ? 7.445 -3.850 -20.122 1.00 97.56 184 ALA A O 1
ATOM 1352 N N . GLN A 1 185 ? 9.488 -4.393 -20.830 1.00 97.50 185 GLN A N 1
ATOM 1353 C CA . GLN A 1 185 ? 9.980 -3.018 -20.804 1.00 97.50 185 GLN A CA 1
ATOM 1354 C C . GLN A 1 185 ? 9.135 -2.110 -21.693 1.00 97.50 185 GLN A C 1
ATOM 1356 O O . GLN A 1 185 ? 8.711 -1.062 -21.230 1.00 97.50 185 GLN A O 1
ATOM 1361 N N . SER A 1 186 ? 8.822 -2.515 -22.928 1.00 96.62 186 SER A N 1
ATOM 1362 C CA . SER A 1 186 ? 7.949 -1.728 -23.808 1.00 96.62 186 SER A CA 1
ATOM 1363 C C . SER A 1 186 ? 6.569 -1.453 -23.208 1.00 96.62 186 SER A C 1
ATOM 1365 O O . SER A 1 186 ? 6.014 -0.392 -23.464 1.00 96.62 186 SER A O 1
ATOM 1367 N N . HIS A 1 187 ? 6.024 -2.390 -22.434 1.00 96.81 187 HIS A N 1
ATOM 1368 C CA . HIS A 1 187 ? 4.735 -2.234 -21.772 1.00 96.81 187 HIS A CA 1
ATOM 1369 C C . HIS A 1 187 ? 4.830 -1.351 -20.522 1.00 96.81 187 HIS A C 1
ATOM 1371 O O . HIS A 1 187 ? 4.254 -0.269 -20.491 1.00 96.81 187 HIS A O 1
ATOM 1377 N N . PHE A 1 188 ? 5.611 -1.766 -19.523 1.00 96.69 188 PHE A N 1
ATOM 1378 C CA . PHE A 1 188 ? 5.700 -1.075 -18.235 1.00 96.69 188 PHE A CA 1
ATOM 1379 C C . PHE A 1 188 ? 6.276 0.342 -18.367 1.00 96.69 188 PHE A C 1
ATOM 1381 O O . PHE A 1 188 ? 5.844 1.242 -17.659 1.00 96.69 188 PHE A O 1
ATOM 1388 N N . CYS A 1 189 ? 7.201 0.576 -19.304 1.00 95.44 189 CYS A N 1
ATOM 1389 C CA . CYS A 1 189 ? 7.734 1.916 -19.575 1.00 95.44 189 CYS A CA 1
ATOM 1390 C C . CYS A 1 189 ? 6.784 2.840 -20.340 1.00 95.44 189 CYS A C 1
ATOM 1392 O O . CYS A 1 189 ? 7.112 4.012 -20.513 1.00 95.44 189 CYS A O 1
ATOM 1394 N N . ALA A 1 190 ? 5.659 2.330 -20.837 1.00 95.44 190 ALA A N 1
ATOM 1395 C CA . ALA A 1 190 ? 4.618 3.135 -21.461 1.00 95.44 190 ALA A CA 1
ATOM 1396 C C . ALA A 1 190 ? 3.472 3.463 -20.487 1.00 95.44 190 ALA A C 1
ATOM 1398 O O . ALA A 1 190 ? 2.535 4.156 -20.884 1.00 95.44 190 ALA A O 1
ATOM 1399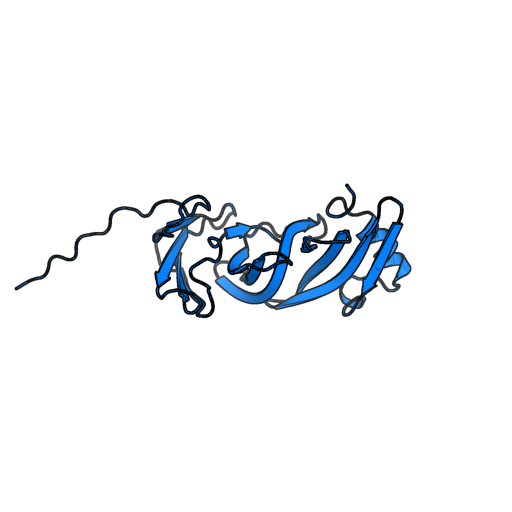 N N . ASP A 1 191 ? 3.525 2.964 -19.247 1.00 95.12 191 ASP A N 1
ATOM 1400 C CA . ASP A 1 191 ? 2.454 3.147 -18.273 1.00 95.12 191 ASP A CA 1
ATOM 1401 C C . ASP A 1 191 ? 2.423 4.590 -17.721 1.00 95.12 191 ASP A C 1
ATOM 1403 O O . ASP A 1 191 ? 3.444 5.068 -17.202 1.00 95.12 191 ASP A O 1
ATOM 1407 N N . PRO A 1 192 ? 1.264 5.281 -17.763 1.00 92.81 192 PRO A N 1
ATOM 1408 C CA . PRO A 1 192 ? 1.097 6.628 -17.213 1.00 92.81 192 PRO A CA 1
ATOM 1409 C C . PRO A 1 192 ? 1.488 6.780 -15.739 1.00 92.81 192 PRO A C 1
ATOM 1411 O O . PRO A 1 192 ? 1.831 7.882 -15.319 1.00 92.81 192 PRO A O 1
ATOM 1414 N N . ALA A 1 193 ? 1.467 5.701 -14.952 1.00 90.88 193 ALA A N 1
ATOM 1415 C CA . ALA A 1 193 ? 1.909 5.704 -13.561 1.00 90.88 193 ALA A CA 1
ATOM 1416 C C . ALA A 1 193 ? 3.388 6.093 -13.399 1.00 90.88 193 ALA A C 1
ATOM 1418 O O . ALA A 1 193 ? 3.793 6.550 -12.326 1.00 90.88 193 ALA A O 1
ATOM 1419 N N . ILE A 1 194 ? 4.205 5.901 -14.444 1.00 89.81 194 ILE A N 1
ATOM 1420 C CA . ILE A 1 194 ? 5.652 6.157 -14.399 1.00 89.81 194 ILE A CA 1
ATOM 1421 C C . ILE A 1 194 ? 6.158 7.090 -15.506 1.00 89.81 194 ILE A C 1
ATOM 1423 O O . ILE A 1 194 ? 7.317 7.506 -15.467 1.00 89.81 194 ILE A O 1
ATOM 1427 N N . THR A 1 195 ? 5.309 7.446 -16.474 1.00 80.00 195 THR A N 1
ATOM 1428 C CA . THR A 1 195 ? 5.608 8.432 -17.519 1.00 80.00 195 THR A CA 1
ATOM 1429 C C . THR A 1 195 ? 4.959 9.775 -17.171 1.00 80.00 195 THR A C 1
ATOM 1431 O O . THR A 1 195 ? 3.765 9.962 -17.397 1.00 80.00 195 THR A O 1
ATOM 1434 N N . ASN A 1 196 ? 5.738 10.703 -16.608 1.00 60.81 196 ASN A N 1
ATOM 1435 C CA . ASN A 1 196 ? 5.330 12.107 -16.440 1.00 60.81 196 ASN A CA 1
ATOM 1436 C C . ASN A 1 196 ? 5.525 12.911 -17.728 1.00 60.81 196 ASN A C 1
ATOM 1438 O O . ASN A 1 196 ? 6.584 12.729 -18.371 1.00 60.81 196 ASN A O 1
#

Secondary structure (DSSP, 8-state):
-------PPPPEEP-TT-TT---EEEE--STT--EEEEEEEEETTEEEEEEEEE-TTS-EEEEEEEEEE-TTSPPPEEE-SSSSS-PEEEEEEEEETTEEEEEEEEEETTEEEEEEEEEESEEEE-TTS-EEEE-SSSSEEEEEEEEETTEEEEEEEEEE-SS-EEEEE-TTGGGGT-SSHHHHHHHHTT-TTT--

Nearest PDB structures (foldseek):
  9hcj-assembly1_Q0  TM=4.352E-01  e=2.743E-01  Dictyostelium discoideum
  7ucz-assembly2_B  TM=3.363E-01  e=1.001E-01  Homo sapiens
  6s5u-assembly3_B  TM=3.143E-01  e=2.060E+00  Ophiorrhiza pumila
  6s5q-assembly1_A  TM=3.635E-01  e=4.171E+00  Ophiorrhiza pumila
  2f26-assembly1_A  TM=3.222E-01  e=5.103E+00  Homo sapiens